Protein 1GOJ (pdb70)

Secondary structure (DSSP, 8-state):
--SS-BPEEEEEEPPP-HHHHTTT--B-EEE-STTEEEE-STT--EEEE-SEEE-TT--HHHHIIIIIHHHHHHHTTT--EEEEEE-STTSSHHHHHTBS-TTSTTTB-HHHHHHHHHHHHHHTS-TTEEEEEEEEEEEEETTEEEETTSTT--S--EEEETTTEEEETT---EE--SHHHHHHHHHHHHHHHHHHHHHTT--GGG-EEEEEEEEEEEETTTTEEEEEEEEEEEPPP-S--TTSSS----TTTTGGGTSHHHHHHHHHHHHHH-S-S---GGG-HHHHHTGGGTTSS-EEEEEEEE--BGGGHHHHHHHHHHHHHHHT-B------SSSS-SSS----------

InterPro domains:
  IPR001752 Kinesin motor domain [PF00225] (13-330)
  IPR001752 Kinesin motor domain [PR00380] (79-100)
  IPR001752 Kinesin motor domain [PR00380] (199-216)
  IPR001752 Kinesin motor domain [PR00380] (230-248)
  IPR001752 Kinesin motor domain [PR00380] (280-301)
  IPR001752 Kinesin motor domain [PS50067] (7-330)
  IPR001752 Kinesin motor domain [SM00129] (5-338)
  IPR019821 Kinesin motor domain, conserved site [PS00411] (229-240)
  IPR027417 P-loop containing nucleoside triphosphate hydrolase [SSF52540] (5-350)
  IPR027640 Kinesin-like protein [PTHR47968] (6-866)
  IPR036961 Kinesin motor domain superfamily [G3DSA:3.40.850.10] (2-355)
  IPR059182 Kinesin heavy chain, C-terminal domain [cd23649] (789-858)

B-factor: mean 30.41, std 22.11, range [7.06, 101.49]

Structure (mmCIF, N/CA/C/O backbone):
data_1GOJ
#
_entry.id   1GOJ
#
_cell.length_a   51.970
_cell.length_b   72.730
_cell.length_c   84.930
_cell.angle_alpha   90.00
_cell.angle_beta   90.00
_cell.angle_gamma   90.00
#
_symmetry.space_group_name_H-M   'P 21 21 21'
#
loop_
_entity.id
_entity.type
_entity.pdbx_description
1 polymer 'KINESIN HEAVY CHAIN'
2 non-polymer "ADENOSINE-5'-DIPHOSPHATE"
3 non-polymer 'MAGNESIUM ION'
4 water water
#
loop_
_atom_site.group_PDB
_atom_site.id
_atom_site.type_symbol
_atom_site.label_atom_id
_atom_site.label_alt_id
_atom_site.label_comp_id
_atom_site.label_asym_id
_atom_site.label_entity_id
_atom_site.label_seq_id
_atom_site.pdbx_PDB_ins_code
_atom_site.Cartn_x
_atom_site.Cartn_y
_atom_site.Cartn_z
_atom_site.occupancy
_atom_site.B_iso_or_equiv
_atom_site.auth_seq_id
_atom_site.auth_comp_id
_atom_site.auth_asym_id
_atom_site.auth_atom_id
_atom_site.pdbx_PDB_model_num
ATOM 1 N N . SER A 1 2 ? 56.284 53.685 42.131 1.00 69.68 2 SER A N 1
ATOM 2 C CA . SER A 1 2 ? 55.002 53.577 42.884 1.00 69.91 2 SER A CA 1
ATOM 3 C C . SER A 1 2 ? 55.232 52.924 44.247 1.00 69.74 2 SER A C 1
ATOM 4 O O . SER A 1 2 ? 55.060 51.713 44.404 1.00 70.13 2 SER A O 1
ATOM 7 N N . SER A 1 3 ? 55.622 53.735 45.229 1.00 69.12 3 SER A N 1
ATOM 8 C CA . SER A 1 3 ? 55.884 53.241 46.580 1.00 68.40 3 SER A CA 1
ATOM 9 C C . SER A 1 3 ? 54.618 53.203 47.443 1.00 67.66 3 SER A C 1
ATOM 10 O O . SER A 1 3 ? 54.529 52.422 48.392 1.00 67.96 3 SER A O 1
ATOM 13 N N . SER A 1 4 ? 53.643 54.048 47.114 1.00 66.61 4 SER A N 1
ATOM 14 C CA . SER A 1 4 ? 52.391 54.098 47.864 1.00 65.26 4 SER A CA 1
ATOM 15 C C . SER A 1 4 ? 51.265 53.416 47.090 1.00 63.92 4 SER A C 1
ATOM 16 O O . SER A 1 4 ? 50.293 52.938 47.681 1.00 64.00 4 SER A O 1
ATOM 19 N N . ALA A 1 5 ? 51.400 53.371 45.766 1.00 61.83 5 ALA A N 1
ATOM 20 C CA . ALA A 1 5 ? 50.402 52.729 44.914 1.00 59.26 5 ALA A CA 1
ATOM 21 C C . ALA A 1 5 ? 50.460 51.220 45.138 1.00 57.39 5 ALA A C 1
ATOM 22 O O . ALA A 1 5 ? 49.934 50.437 44.341 1.00 57.20 5 ALA A O 1
ATOM 24 N N . ASN A 1 6 ? 51.118 50.824 46.225 1.00 54.26 6 ASN A N 1
ATOM 25 C CA . ASN A 1 6 ? 51.244 49.421 46.589 1.00 50.86 6 ASN A CA 1
ATOM 26 C C . ASN A 1 6 ? 50.196 49.119 47.655 1.00 48.60 6 ASN A C 1
ATOM 27 O O . ASN A 1 6 ? 50.493 48.533 48.698 1.00 48.30 6 ASN A O 1
ATOM 32 N N . SER A 1 7 ? 48.965 49.541 47.392 1.00 45.23 7 SER A N 1
ATOM 33 C CA . SER A 1 7 ? 47.872 49.312 48.321 1.00 41.89 7 SER A CA 1
ATOM 34 C C . SER A 1 7 ? 47.269 47.944 47.989 1.00 38.56 7 SER A C 1
ATOM 35 O O . SER A 1 7 ? 47.477 47.430 46.892 1.00 37.83 7 SER A O 1
ATOM 38 N N . ILE A 1 8 ? 46.547 47.349 48.934 1.00 35.26 8 ILE A N 1
ATOM 39 C CA . ILE A 1 8 ? 45.920 46.048 48.701 1.00 32.80 8 ILE A CA 1
ATOM 40 C C . ILE A 1 8 ? 44.725 46.191 47.771 1.00 31.77 8 ILE A C 1
ATOM 41 O O . ILE A 1 8 ? 43.787 46.926 48.066 1.00 32.67 8 ILE A O 1
ATOM 46 N N . LYS A 1 9 ? 44.753 45.482 46.650 1.00 30.10 9 LYS A N 1
ATOM 47 C CA . LYS A 1 9 ? 43.649 45.548 45.706 1.00 28.96 9 LYS A CA 1
ATOM 48 C C . LYS A 1 9 ? 42.502 44.682 46.189 1.00 27.14 9 LYS A C 1
ATOM 49 O O . LYS A 1 9 ? 42.700 43.529 46.576 1.00 27.34 9 LYS A O 1
ATOM 55 N N . VAL A 1 10 ? 41.301 45.244 46.174 1.00 25.02 10 VAL A N 1
ATOM 56 C CA . VAL A 1 10 ? 40.117 44.510 46.594 1.00 23.73 10 VAL A CA 1
ATOM 57 C C . VAL A 1 10 ? 39.071 44.514 45.485 1.00 23.66 10 VAL A C 1
ATOM 58 O O . VAL A 1 10 ? 38.632 45.574 45.037 1.00 23.78 10 VAL A O 1
ATOM 62 N N . VAL A 1 11 ? 38.684 43.326 45.032 1.00 22.58 11 VAL A N 1
ATOM 63 C CA . VAL A 1 11 ? 37.668 43.218 43.997 1.00 21.74 11 VAL A CA 1
ATOM 64 C C . VAL A 1 11 ? 36.529 42.378 44.542 1.00 20.88 11 VAL A C 1
ATOM 65 O O . VAL A 1 11 ? 36.765 41.387 45.232 1.00 19.99 11 VAL A O 1
ATOM 69 N N . ALA A 1 12 ? 35.297 42.787 44.247 1.00 19.54 12 ALA A N 1
ATOM 70 C CA . ALA A 1 12 ? 34.128 42.052 44.710 1.00 18.99 12 ALA A CA 1
ATOM 71 C C . ALA A 1 12 ? 33.510 41.275 43.560 1.00 17.74 12 ALA A C 1
ATOM 72 O O . ALA A 1 12 ? 33.412 41.780 42.442 1.00 17.51 12 ALA A O 1
ATOM 74 N N . ARG A 1 13 ? 33.113 40.035 43.833 1.00 16.27 13 ARG A N 1
ATOM 75 C CA . ARG A 1 13 ? 32.480 39.209 42.814 1.00 14.84 13 ARG A CA 1
ATOM 76 C C . ARG A 1 13 ? 31.176 38.614 43.330 1.00 14.40 13 ARG A C 1
ATOM 77 O O . ARG A 1 13 ? 31.166 37.879 44.318 1.00 13.47 13 ARG A O 1
ATOM 85 N N . PHE A 1 14 ? 30.083 38.938 42.649 1.00 13.65 14 PHE A N 1
ATOM 86 C CA . PHE A 1 14 ? 28.770 38.430 43.009 1.00 13.95 14 PHE A CA 1
ATOM 87 C C . PHE A 1 14 ? 28.416 37.305 42.048 1.00 15.18 14 PHE A C 1
ATOM 88 O O . PHE A 1 14 ? 28.473 37.476 40.825 1.00 16.33 14 PHE A O 1
ATOM 96 N N . ARG A 1 15 ? 28.059 36.155 42.606 1.00 14.30 15 ARG A N 1
ATOM 97 C CA . ARG A 1 15 ? 27.656 35.006 41.812 1.00 13.55 15 ARG A CA 1
ATOM 98 C C . ARG A 1 15 ? 26.137 35.040 41.697 1.00 13.70 15 ARG A C 1
ATOM 99 O O . ARG A 1 15 ? 25.469 35.793 42.404 1.00 11.39 15 ARG A O 1
ATOM 107 N N . PRO A 1 16 ? 25.575 34.238 40.784 1.00 14.10 16 PRO A N 1
ATOM 108 C CA . PRO A 1 16 ? 24.116 34.188 40.625 1.00 15.46 16 PRO A CA 1
ATOM 109 C C . PRO A 1 16 ? 23.561 33.541 41.902 1.00 16.18 16 PRO A C 1
ATOM 110 O O . PRO A 1 16 ? 24.298 32.872 42.625 1.00 17.98 16 PRO A O 1
ATOM 114 N N . GLN A 1 17 ? 22.280 33.731 42.192 1.00 17.51 17 GLN A N 1
ATOM 115 C CA . GLN A 1 17 ? 21.699 33.114 43.378 1.00 16.37 17 GLN A CA 1
ATOM 116 C C . GLN A 1 17 ? 21.765 31.606 43.197 1.00 17.37 17 GLN A C 1
ATOM 117 O O . GLN A 1 17 ? 21.720 31.118 42.071 1.00 17.75 17 GLN A O 1
ATOM 123 N N . ASN A 1 18 ? 21.868 30.862 44.296 1.00 17.65 18 ASN A N 1
ATOM 124 C CA . ASN A 1 18 ? 21.917 29.409 44.197 1.00 17.64 18 ASN A CA 1
ATOM 125 C C . ASN A 1 18 ? 20.532 28.816 44.453 1.00 18.05 18 ASN A C 1
ATOM 126 O O . ASN A 1 18 ? 19.578 29.545 44.745 1.00 16.84 18 ASN A O 1
ATOM 131 N N . ARG A 1 19 ? 20.423 27.497 44.344 1.00 18.15 19 ARG A N 1
ATOM 132 C CA . ARG A 1 19 ? 19.145 26.830 44.530 1.00 19.07 19 ARG A CA 1
ATOM 133 C C . ARG A 1 19 ? 18.470 27.082 45.872 1.00 19.33 19 ARG A C 1
ATOM 134 O O . ARG A 1 19 ? 17.275 27.369 45.908 1.00 19.13 19 ARG A O 1
ATOM 142 N N . VAL A 1 20 ? 19.214 26.963 46.971 1.00 18.64 20 VAL A N 1
ATOM 143 C CA . VAL A 1 20 ? 18.619 27.170 48.286 1.00 20.26 20 VAL A CA 1
ATOM 144 C C . VAL A 1 20 ? 18.114 28.598 48.475 1.00 21.08 20 VAL A C 1
ATOM 145 O O . VAL A 1 20 ? 17.070 28.813 49.094 1.00 22.18 20 VAL A O 1
ATOM 149 N N . GLU A 1 21 ? 18.840 29.576 47.940 1.00 20.36 21 GLU A N 1
ATOM 150 C CA . GLU A 1 21 ? 18.418 30.965 48.059 1.00 19.44 21 GLU A CA 1
ATOM 151 C C . GLU A 1 21 ? 17.153 31.168 47.219 1.00 21.22 21 GLU A C 1
ATOM 152 O O . GLU A 1 21 ? 16.116 31.592 47.725 1.00 20.98 21 GLU A O 1
ATOM 158 N N . ILE A 1 22 ? 17.252 30.854 45.934 1.00 21.85 22 ILE A N 1
ATOM 159 C CA . ILE A 1 22 ? 16.140 31.011 45.008 1.00 24.26 22 ILE A CA 1
ATOM 160 C C . ILE A 1 22 ? 14.850 30.355 45.500 1.00 25.60 22 ILE A C 1
ATOM 161 O O . ILE A 1 22 ? 13.793 30.990 45.508 1.00 24.19 22 ILE A O 1
ATOM 166 N N . GLU A 1 23 ? 14.942 29.091 45.909 1.00 25.56 23 GLU A N 1
ATOM 167 C CA . GLU A 1 23 ? 13.771 28.361 46.367 1.00 27.57 23 GLU A CA 1
ATOM 168 C C . GLU A 1 23 ? 13.389 28.637 47.821 1.00 28.51 23 GLU A C 1
ATOM 169 O O . GLU A 1 23 ? 12.544 27.945 48.383 1.00 29.71 23 GLU A O 1
ATOM 175 N N . SER A 1 24 ? 14.009 29.649 48.424 1.00 28.16 24 SER A N 1
ATOM 176 C CA . SER A 1 24 ? 13.698 30.030 49.802 1.00 27.80 24 SER A CA 1
ATOM 177 C C . SER A 1 24 ? 13.165 31.454 49.831 1.00 27.58 24 SER A C 1
ATOM 178 O O . SER A 1 24 ? 13.095 32.080 50.888 1.00 29.07 24 SER A O 1
ATOM 181 N N . GLY A 1 25 ? 12.786 31.960 48.662 1.00 27.19 25 GLY A N 1
ATOM 182 C CA . GLY A 1 25 ? 12.256 33.309 48.578 1.00 25.85 25 GLY A CA 1
ATOM 183 C C . GLY A 1 25 ? 13.315 34.387 48.409 1.00 24.88 25 GLY A C 1
ATOM 184 O O . GLY A 1 25 ? 13.028 35.570 48.589 1.00 25.27 25 GLY A O 1
ATOM 185 N N . GLY A 1 26 ? 14.534 33.989 48.058 1.00 23.90 26 GLY A N 1
ATOM 186 C CA . GLY A 1 26 ? 15.608 34.954 47.873 1.00 22.96 26 GLY A CA 1
ATOM 187 C C . GLY A 1 26 ? 15.427 35.853 46.660 1.00 22.02 26 GLY A C 1
ATOM 188 O O . GLY A 1 26 ? 15.048 35.391 45.586 1.00 21.75 26 GLY A O 1
ATOM 189 N N . GLN A 1 27 ? 15.696 37.143 46.837 1.00 22.09 27 GLN A N 1
ATOM 190 C CA . GLN A 1 27 ? 15.567 38.117 45.761 1.00 22.89 27 GLN A CA 1
ATOM 191 C C . GLN A 1 27 ? 16.857 38.928 45.653 1.00 23.89 27 GLN A C 1
ATOM 192 O O . GLN A 1 27 ? 17.617 39.020 46.619 1.00 23.27 27 GLN A O 1
ATOM 198 N N . PRO A 1 28 ? 17.122 39.521 44.473 1.00 24.97 28 PRO A N 1
ATOM 199 C CA . PRO A 1 28 ? 18.330 40.329 44.273 1.00 25.94 28 PRO A CA 1
ATOM 200 C C . PRO A 1 28 ? 18.246 41.625 45.078 1.00 26.58 28 PRO A C 1
ATOM 201 O O . PRO A 1 28 ? 17.228 42.314 45.050 1.00 25.95 28 PRO A O 1
ATOM 205 N N . ILE A 1 29 ? 19.317 41.948 45.797 1.00 26.77 29 ILE A N 1
ATOM 206 C CA . ILE A 1 29 ? 19.353 43.151 46.624 1.00 26.95 29 ILE A CA 1
ATOM 207 C C . ILE A 1 29 ? 20.552 44.023 46.272 1.00 26.81 29 ILE A C 1
ATOM 208 O O . ILE A 1 29 ? 20.833 45.007 46.953 1.00 27.26 29 ILE A O 1
ATOM 213 N N . VAL A 1 30 ? 21.261 43.656 45.211 1.00 26.15 30 VAL A N 1
ATOM 214 C CA . VAL A 1 30 ? 22.439 44.401 44.803 1.00 26.31 30 VAL A CA 1
ATOM 215 C C . VAL A 1 30 ? 22.320 45.042 43.419 1.00 27.46 30 VAL A C 1
ATOM 216 O O . VAL A 1 30 ? 21.955 44.392 42.437 1.00 27.19 30 VAL A O 1
ATOM 220 N N . THR A 1 31 ? 22.636 46.331 43.360 1.00 28.69 31 THR A N 1
ATOM 221 C CA . THR A 1 31 ? 22.604 47.089 42.113 1.00 29.01 31 THR A CA 1
ATOM 222 C C . THR A 1 31 ? 24.043 47.480 41.790 1.00 28.17 31 THR A C 1
ATOM 223 O O . THR A 1 31 ? 24.865 47.650 42.696 1.00 26.99 31 THR A O 1
ATOM 227 N N . PHE A 1 32 ? 24.354 47.616 40.506 1.00 27.36 32 PHE A N 1
ATOM 228 C CA . PHE A 1 32 ? 25.709 47.977 40.107 1.00 28.25 32 PHE A CA 1
ATOM 229 C C . PHE A 1 32 ? 25.755 49.343 39.449 1.00 30.06 32 PHE A C 1
ATOM 230 O O . PHE A 1 32 ? 24.998 49.624 38.515 1.00 29.31 32 PHE A O 1
ATOM 238 N N . GLN A 1 33 ? 26.639 50.196 39.951 1.00 32.01 33 GLN A N 1
ATOM 239 C CA . GLN A 1 33 ? 26.785 51.535 39.403 1.00 34.50 33 GLN A CA 1
ATOM 240 C C . GLN A 1 33 ? 27.926 51.558 38.399 1.00 35.57 33 GLN A C 1
ATOM 241 O O . GLN A 1 33 ? 27.722 51.302 37.212 1.00 36.58 33 GLN A O 1
ATOM 247 N N . GLY A 1 34 ? 29.129 51.858 38.863 1.00 36.36 34 GLY A N 1
ATOM 248 C CA . GLY A 1 34 ? 30.250 51.881 37.944 1.00 36.68 34 GLY A CA 1
ATOM 249 C C . GLY A 1 34 ? 30.866 50.502 37.845 1.00 37.51 34 GLY A C 1
ATOM 250 O O . GLY A 1 34 ? 30.282 49.525 38.323 1.00 39.29 34 GLY A O 1
ATOM 251 N N . PRO A 1 35 ? 32.040 50.380 37.214 1.00 36.20 35 PRO A N 1
ATOM 252 C CA . PRO A 1 35 ? 32.685 49.073 37.096 1.00 34.88 35 PRO A CA 1
ATOM 253 C C . PRO A 1 35 ? 33.386 48.737 38.415 1.00 33.39 35 PRO A C 1
ATOM 254 O O . PRO A 1 35 ? 34.006 47.685 38.553 1.00 33.61 35 PRO A O 1
ATOM 258 N N . ASP A 1 36 ? 33.268 49.642 39.382 1.00 31.27 36 ASP A N 1
ATOM 259 C CA . ASP A 1 36 ? 33.907 49.466 40.682 1.00 30.80 36 ASP A CA 1
ATOM 260 C C . ASP A 1 36 ? 32.977 49.742 41.858 1.00 28.13 36 ASP A C 1
ATOM 261 O O . ASP A 1 36 ? 33.420 49.784 43.004 1.00 27.63 36 ASP A O 1
ATOM 266 N N . THR A 1 37 ? 31.692 49.921 41.581 1.00 26.84 37 THR A N 1
ATOM 267 C CA . THR A 1 37 ? 30.734 50.229 42.636 1.00 26.85 37 THR A CA 1
ATOM 268 C C . THR A 1 37 ? 29.479 49.354 42.615 1.00 26.49 37 THR A C 1
ATOM 269 O O . THR A 1 37 ? 29.024 48.927 41.555 1.00 27.17 37 THR A O 1
ATOM 273 N N . CYS A 1 38 ? 28.939 49.076 43.798 1.00 25.85 38 CYS A N 1
ATOM 274 C CA . CYS A 1 38 ? 27.715 48.286 43.925 1.00 25.40 38 CYS A CA 1
ATOM 275 C C . CYS A 1 38 ? 26.929 48.858 45.095 1.00 24.97 38 CYS A C 1
ATOM 276 O O . CYS A 1 38 ? 27.489 49.543 45.946 1.00 24.82 38 CYS A O 1
ATOM 279 N N . THR A 1 39 ? 25.632 48.588 45.125 1.00 25.83 39 THR A N 1
ATOM 280 C CA . THR A 1 39 ? 24.769 49.089 46.186 1.00 26.26 39 THR A CA 1
ATOM 281 C C . THR A 1 39 ? 23.835 47.980 46.676 1.00 26.90 39 THR A C 1
ATOM 282 O O . THR A 1 39 ? 23.206 47.294 45.871 1.00 27.79 39 THR A O 1
ATOM 286 N N . VAL A 1 40 ? 23.749 47.804 47.990 1.00 26.62 40 VAL A N 1
ATOM 287 C CA . VAL A 1 40 ? 22.876 46.785 48.554 1.00 28.13 40 VAL A CA 1
ATOM 288 C C . VAL A 1 40 ? 21.709 47.432 49.274 1.00 29.18 40 VAL A C 1
ATOM 289 O O . VAL A 1 40 ? 21.876 48.418 49.988 1.00 29.82 40 VAL A O 1
ATOM 293 N N . ASP A 1 41 ? 20.524 46.873 49.076 1.00 30.87 41 ASP A N 1
ATOM 294 C CA . ASP A 1 41 ? 19.321 47.377 49.715 1.00 32.61 41 ASP A CA 1
ATOM 295 C C . ASP A 1 41 ? 18.469 46.197 50.141 1.00 32.95 41 ASP A C 1
ATOM 296 O O . ASP A 1 41 ? 17.791 45.582 49.322 1.00 32.92 41 ASP A O 1
ATOM 301 N N . SER A 1 42 ? 18.516 45.885 51.430 1.00 34.97 42 SER A N 1
ATOM 302 C CA . SER A 1 42 ? 17.765 44.767 51.977 1.00 37.13 42 SER A CA 1
ATOM 303 C C . SER A 1 42 ? 17.501 45.000 53.464 1.00 38.84 42 SER A C 1
ATOM 304 O O . SER A 1 42 ? 17.961 45.989 54.033 1.00 38.55 42 SER A O 1
ATOM 307 N N . LYS A 1 43 ? 16.756 44.087 54.082 1.00 41.22 43 LYS A N 1
ATOM 308 C CA . LYS A 1 43 ? 16.420 44.176 55.502 1.00 44.17 43 LYS A CA 1
ATOM 309 C C . LYS A 1 43 ? 17.632 44.347 56.415 1.00 45.72 43 LYS A C 1
ATOM 310 O O . LYS A 1 43 ? 17.657 45.240 57.265 1.00 45.48 43 LYS A O 1
ATOM 316 N N . GLU A 1 44 ? 18.631 43.484 56.244 1.00 47.42 44 GLU A N 1
ATOM 317 C CA . GLU A 1 44 ? 19.835 43.535 57.069 1.00 49.08 44 GLU A CA 1
ATOM 318 C C . GLU A 1 44 ? 21.081 43.953 56.295 1.00 49.36 44 GLU A C 1
ATOM 319 O O . GLU A 1 44 ? 22.198 43.581 56.659 1.00 49.45 44 GLU A O 1
ATOM 325 N N . ALA A 1 45 ? 20.889 44.731 55.235 1.00 49.78 45 ALA A N 1
ATOM 326 C CA . ALA A 1 45 ? 22.007 45.194 54.419 1.00 49.76 45 ALA A CA 1
ATOM 327 C C . ALA A 1 45 ? 22.054 46.720 54.333 1.00 49.35 45 ALA A C 1
ATOM 328 O O . ALA A 1 45 ? 22.371 47.395 55.316 1.00 49.82 45 ALA A O 1
ATOM 330 N N . GLN A 1 46 ? 21.735 47.256 53.157 1.00 48.31 46 GLN A N 1
ATOM 331 C CA . GLN A 1 46 ? 21.745 48.700 52.925 1.00 47.28 46 GLN A CA 1
ATOM 332 C C . GLN A 1 46 ? 23.150 49.295 53.000 1.00 45.72 46 GLN A C 1
ATOM 333 O O . GLN A 1 46 ? 23.871 49.107 53.983 1.00 46.02 46 GLN A O 1
ATOM 339 N N . GLY A 1 47 ? 23.527 50.020 51.951 1.00 43.47 47 GLY A N 1
ATOM 340 C CA . GLY A 1 47 ? 24.838 50.640 51.901 1.00 39.92 47 GLY A CA 1
ATOM 341 C C . GLY A 1 47 ? 25.378 50.678 50.485 1.00 37.98 47 GLY A C 1
ATOM 342 O O . GLY A 1 47 ? 24.909 49.943 49.612 1.00 37.41 47 GLY A O 1
ATOM 343 N N . SER A 1 48 ? 26.362 51.539 50.252 1.00 35.53 48 SER A N 1
ATOM 344 C CA . SER A 1 48 ? 26.972 51.667 48.935 1.00 34.11 48 SER A CA 1
ATOM 345 C C . SER A 1 48 ? 28.472 51.410 49.083 1.00 32.77 48 SER A C 1
ATOM 346 O O . SER A 1 48 ? 29.125 52.011 49.935 1.00 33.10 48 SER A O 1
ATOM 349 N N . PHE A 1 49 ? 29.018 50.519 48.258 1.00 31.29 49 PHE A N 1
ATOM 350 C CA . PHE A 1 49 ? 30.440 50.188 48.346 1.00 28.69 49 PHE A CA 1
ATOM 351 C C . PHE A 1 49 ? 31.197 50.325 47.036 1.00 28.53 49 PHE A C 1
ATOM 352 O O . PHE A 1 49 ? 30.698 49.959 45.972 1.00 29.53 49 PHE A O 1
ATOM 360 N N . THR A 1 50 ? 32.417 50.846 47.135 1.00 28.38 50 THR A N 1
ATOM 361 C CA . THR A 1 50 ? 33.285 51.045 45.982 1.00 27.95 50 THR A CA 1
ATOM 362 C C . THR A 1 50 ? 34.631 50.363 46.208 1.00 26.50 50 THR A C 1
ATOM 363 O O . THR A 1 50 ? 35.319 50.637 47.189 1.00 25.67 50 THR A O 1
ATOM 367 N N . PHE A 1 51 ? 34.998 49.472 45.295 1.00 25.88 51 PHE A N 1
ATOM 368 C CA . PHE A 1 51 ? 36.261 48.747 45.393 1.00 24.96 51 PHE A CA 1
ATOM 369 C C . PHE A 1 51 ? 37.080 49.021 44.140 1.00 25.31 51 PHE A C 1
ATOM 370 O O . PHE A 1 51 ? 36.672 49.811 43.289 1.00 23.95 51 PHE A O 1
ATOM 378 N N . ASP A 1 52 ? 38.235 48.379 44.021 1.00 26.28 52 ASP A N 1
ATOM 379 C CA . ASP A 1 52 ? 39.055 48.581 42.840 1.00 26.86 52 ASP A CA 1
ATOM 380 C C . ASP A 1 52 ? 38.345 47.959 41.644 1.00 26.44 52 ASP A C 1
ATOM 381 O O . ASP A 1 52 ? 38.712 48.211 40.497 1.00 26.51 52 ASP A O 1
ATOM 386 N N . ARG A 1 53 ? 37.319 47.154 41.923 1.00 25.84 53 ARG A N 1
ATOM 387 C CA . ARG A 1 53 ? 36.558 46.476 40.877 1.00 25.27 53 ARG A CA 1
ATOM 388 C C . ARG A 1 53 ? 35.422 45.628 41.454 1.00 24.90 53 ARG A C 1
ATOM 389 O O . ARG A 1 53 ? 35.566 45.005 42.509 1.00 23.71 53 ARG A O 1
ATOM 397 N N . VAL A 1 54 ? 34.290 45.612 40.755 1.00 24.01 54 VAL A N 1
ATOM 398 C CA . VAL A 1 54 ? 33.140 44.818 41.170 1.00 22.33 54 VAL A CA 1
ATOM 399 C C . VAL A 1 54 ? 32.633 44.025 39.974 1.00 21.68 54 VAL A C 1
ATOM 400 O O . VAL A 1 54 ? 32.340 44.598 38.919 1.00 20.42 54 VAL A O 1
ATOM 404 N N . PHE A 1 55 ? 32.547 42.705 40.130 1.00 19.48 55 PHE A N 1
ATOM 405 C CA . PHE A 1 55 ? 32.054 41.855 39.050 1.00 18.79 55 PHE A CA 1
ATOM 406 C C . PHE A 1 55 ? 30.622 41.433 39.363 1.00 18.32 55 PHE A C 1
ATOM 407 O O . PHE A 1 55 ? 30.358 40.899 40.445 1.00 17.26 55 PHE A O 1
ATOM 415 N N . ASP A 1 56 ? 29.696 41.663 38.431 1.00 18.72 56 ASP A N 1
ATOM 416 C CA . ASP A 1 56 ? 28.308 41.270 38.664 1.00 19.08 56 ASP A CA 1
ATOM 417 C C . ASP A 1 56 ? 28.069 39.804 38.322 1.00 18.27 56 ASP A C 1
ATOM 418 O O . ASP A 1 56 ? 28.981 39.109 37.888 1.00 18.62 56 ASP A O 1
ATOM 423 N N . MET A 1 57 ? 26.837 39.347 38.524 1.00 18.63 57 MET A N 1
ATOM 424 C CA . MET A 1 57 ? 26.454 37.956 38.279 1.00 18.49 57 MET A CA 1
ATOM 425 C C . MET A 1 57 ? 26.723 37.418 36.879 1.00 18.43 57 MET A C 1
ATOM 426 O O . MET A 1 57 ? 26.811 36.202 36.692 1.00 17.63 57 MET A O 1
ATOM 431 N N . SER A 1 58 ? 26.843 38.304 35.895 1.00 18.76 58 SER A N 1
ATOM 432 C CA . SER A 1 58 ? 27.085 37.860 34.525 1.00 20.08 58 SER A CA 1
ATOM 433 C C . SER A 1 58 ? 28.559 37.610 34.209 1.00 20.67 58 SER A C 1
ATOM 434 O O . SER A 1 58 ? 28.880 36.851 33.302 1.00 22.26 58 SER A O 1
ATOM 437 N N . CYS A 1 59 ? 29.457 38.238 34.954 1.00 22.39 59 CYS A N 1
ATOM 438 C CA . CYS A 1 59 ? 30.889 38.081 34.697 1.00 23.10 59 CYS A CA 1
ATOM 439 C C . CYS A 1 59 ? 31.380 36.637 34.732 1.00 21.94 59 CYS A C 1
ATOM 440 O O . CYS A 1 59 ? 31.094 35.889 35.668 1.00 21.93 59 CYS A O 1
ATOM 443 N N . LYS A 1 60 ? 32.125 36.258 33.699 1.00 21.42 60 LYS A N 1
ATOM 444 C CA . LYS A 1 60 ? 32.653 34.907 33.586 1.00 20.46 60 LYS A CA 1
ATOM 445 C C . LYS A 1 60 ? 34.079 34.779 34.108 1.00 18.24 60 LYS A C 1
ATOM 446 O O . LYS A 1 60 ? 34.724 35.777 34.440 1.00 17.09 60 LYS A O 1
ATOM 452 N N . GLN A 1 61 ? 34.557 33.541 34.186 1.00 16.68 61 GLN A N 1
ATOM 453 C CA . GLN A 1 61 ? 35.895 33.261 34.691 1.00 15.49 61 GLN A CA 1
ATOM 454 C C . GLN A 1 61 ? 36.975 34.029 33.943 1.00 16.36 61 GLN A C 1
ATOM 455 O O . GLN A 1 61 ? 37.913 34.543 34.561 1.00 16.76 61 GLN A O 1
ATOM 461 N N . SER A 1 62 ? 36.851 34.119 32.623 1.00 16.70 62 SER A N 1
ATOM 462 C CA . SER A 1 62 ? 37.848 34.846 31.844 1.00 19.04 62 SER A CA 1
ATOM 463 C C . SER A 1 62 ? 37.832 36.331 32.201 1.00 17.87 62 SER A C 1
ATOM 464 O O . SER A 1 62 ? 38.868 36.994 32.167 1.00 17.44 62 SER A O 1
ATOM 467 N N . ASP A 1 63 ? 36.662 36.850 32.563 1.00 17.74 63 ASP A N 1
ATOM 468 C CA . ASP A 1 63 ? 36.554 38.258 32.940 1.00 18.38 63 ASP A CA 1
ATOM 469 C C . ASP A 1 63 ? 37.359 38.523 34.212 1.00 17.96 63 ASP A C 1
ATOM 470 O O . ASP A 1 63 ? 38.128 39.483 34.284 1.00 16.92 63 ASP A O 1
ATOM 475 N N . ILE A 1 64 ? 37.168 37.666 35.213 1.00 17.33 64 ILE A N 1
ATOM 476 C CA . ILE A 1 64 ? 37.872 37.792 36.483 1.00 18.58 64 ILE A CA 1
ATOM 477 C C . ILE A 1 64 ? 39.377 37.838 36.247 1.00 17.86 64 ILE A C 1
ATOM 478 O O . ILE A 1 64 ? 40.073 38.715 36.751 1.00 16.63 64 ILE A O 1
ATOM 483 N N . PHE A 1 65 ? 39.862 36.874 35.472 1.00 18.71 65 PHE A N 1
ATOM 484 C CA . PHE A 1 65 ? 41.278 36.764 35.165 1.00 20.24 65 PHE A CA 1
ATOM 485 C C . PHE A 1 65 ? 41.852 37.930 34.355 1.00 21.50 65 PHE A C 1
ATOM 486 O O . PHE A 1 65 ? 42.882 38.501 34.733 1.00 21.16 65 PHE A O 1
ATOM 494 N N . ASP A 1 66 ? 41.194 38.272 33.247 1.00 22.24 66 ASP A N 1
ATOM 495 C CA . ASP A 1 66 ? 41.656 39.356 32.380 1.00 24.46 66 ASP A CA 1
ATOM 496 C C . ASP A 1 66 ? 41.565 40.746 32.988 1.00 25.56 66 ASP A C 1
ATOM 497 O O . ASP A 1 66 ? 42.381 41.610 32.670 1.00 27.15 66 ASP A O 1
ATOM 502 N N . PHE A 1 67 ? 40.579 40.979 33.848 1.00 26.43 67 PHE A N 1
ATOM 503 C CA . PHE A 1 67 ? 40.423 42.307 34.431 1.00 27.88 67 PHE A CA 1
ATOM 504 C C . PHE A 1 67 ? 41.073 42.592 35.776 1.00 27.62 67 PHE A C 1
ATOM 505 O O . PHE A 1 67 ? 41.114 43.744 36.197 1.00 28.82 67 PHE A O 1
ATOM 513 N N . SER A 1 68 ? 41.583 41.579 36.465 1.00 26.66 68 SER A N 1
ATOM 514 C CA . SER A 1 68 ? 42.209 41.869 37.749 1.00 26.59 68 SER A CA 1
ATOM 515 C C . SER A 1 68 ? 43.240 40.866 38.248 1.00 26.52 68 SER A C 1
ATOM 516 O O . SER A 1 68 ? 43.880 41.104 39.267 1.00 27.45 68 SER A O 1
ATOM 519 N N . ILE A 1 69 ? 43.411 39.751 37.545 1.00 26.48 69 ILE A N 1
ATOM 520 C CA . ILE A 1 69 ? 44.391 38.759 37.982 1.00 26.17 69 ILE A CA 1
ATOM 521 C C . ILE A 1 69 ? 45.622 38.712 37.087 1.00 26.03 69 ILE A C 1
ATOM 522 O O . ILE A 1 69 ? 46.750 38.633 37.577 1.00 23.55 69 ILE A O 1
ATOM 527 N N . LYS A 1 70 ? 45.395 38.771 35.777 1.00 26.97 70 LYS A N 1
ATOM 528 C CA . LYS A 1 70 ? 46.469 38.712 34.793 1.00 29.69 70 LYS A CA 1
ATOM 529 C C . LYS A 1 70 ? 47.673 39.601 35.116 1.00 29.95 70 LYS A C 1
ATOM 530 O O . LYS A 1 70 ? 48.815 39.203 34.903 1.00 29.87 70 LYS A O 1
ATOM 536 N N . PRO A 1 71 ? 47.435 40.823 35.617 1.00 30.46 71 PRO A N 1
ATOM 537 C CA . PRO A 1 71 ? 48.563 41.705 35.940 1.00 32.25 71 PRO A CA 1
ATOM 538 C C . PRO A 1 71 ? 49.487 41.126 37.013 1.00 33.50 71 PRO A C 1
ATOM 539 O O . PRO A 1 71 ? 50.666 41.469 37.087 1.00 35.23 71 PRO A O 1
ATOM 543 N N . THR A 1 72 ? 48.943 40.243 37.838 1.00 34.05 72 THR A N 1
ATOM 544 C CA . THR A 1 72 ? 49.711 39.608 38.900 1.00 33.89 72 THR A CA 1
ATOM 545 C C . THR A 1 72 ? 50.748 38.638 38.344 1.00 33.01 72 THR A C 1
ATOM 546 O O . THR A 1 72 ? 51.845 38.515 38.888 1.00 33.65 72 THR A O 1
ATOM 550 N N . VAL A 1 73 ? 50.405 37.949 37.260 1.00 31.39 73 VAL A N 1
ATOM 551 C CA . VAL A 1 73 ? 51.330 37.005 36.661 1.00 30.41 73 VAL A CA 1
ATOM 552 C C . VAL A 1 73 ? 52.570 37.738 36.161 1.00 30.73 73 VAL A C 1
ATOM 553 O O . VAL A 1 73 ? 53.690 37.245 36.298 1.00 30.80 73 VAL A O 1
ATOM 557 N N . ASP A 1 74 ? 52.364 38.917 35.584 1.00 30.39 74 ASP A N 1
ATOM 558 C CA . ASP A 1 74 ? 53.470 39.724 35.087 1.00 31.36 74 ASP A CA 1
ATOM 559 C C . ASP A 1 74 ? 54.391 40.104 36.250 1.00 30.92 74 ASP A C 1
ATOM 560 O O . ASP A 1 74 ? 55.609 40.155 36.089 1.00 30.19 74 ASP A O 1
ATOM 565 N N . ASP A 1 75 ? 53.811 40.365 37.421 1.00 30.01 75 ASP A N 1
ATOM 566 C CA . ASP A 1 75 ? 54.619 40.719 38.587 1.00 30.36 75 ASP A CA 1
ATOM 567 C C . ASP A 1 75 ? 55.532 39.568 39.016 1.00 29.16 75 ASP A C 1
ATOM 568 O O . ASP A 1 75 ? 56.719 39.776 39.247 1.00 29.05 75 ASP A O 1
ATOM 573 N N . ILE A 1 76 ? 54.985 38.358 39.131 1.00 28.36 76 ILE A N 1
ATOM 574 C CA . ILE A 1 76 ? 55.808 37.228 39.545 1.00 27.31 76 ILE A CA 1
ATOM 575 C C . ILE A 1 76 ? 56.879 36.941 38.497 1.00 27.06 76 ILE A C 1
ATOM 576 O O . ILE A 1 76 ? 58.014 36.612 38.837 1.00 26.71 76 ILE A O 1
ATOM 581 N N . LEU A 1 77 ? 56.525 37.079 37.224 1.00 26.83 77 LEU A N 1
ATOM 582 C CA . LEU A 1 77 ? 57.487 36.844 36.152 1.00 27.82 77 LEU A CA 1
ATOM 583 C C . LEU A 1 77 ? 58.604 37.883 36.171 1.00 27.50 77 LEU A C 1
ATOM 584 O O . LEU A 1 77 ? 59.612 37.722 35.489 1.00 28.88 77 LEU A O 1
ATOM 589 N N . ASN A 1 78 ? 58.427 38.944 36.953 1.00 27.02 78 ASN A N 1
ATOM 590 C CA . ASN A 1 78 ? 59.436 39.993 37.047 1.00 26.59 78 ASN A CA 1
ATOM 591 C C . ASN A 1 78 ? 60.160 40.016 38.392 1.00 25.92 78 ASN A C 1
ATOM 592 O O . ASN A 1 78 ? 60.876 40.968 38.692 1.00 25.31 78 ASN A O 1
ATOM 597 N N . GLY A 1 79 ? 59.960 38.982 39.207 1.00 24.81 79 GLY A N 1
ATOM 598 C CA . GLY A 1 79 ? 60.635 38.917 40.493 1.00 23.05 79 GLY A CA 1
ATOM 599 C C . GLY A 1 79 ? 59.915 39.527 41.686 1.00 22.52 79 GLY A C 1
ATOM 600 O O . GLY A 1 79 ? 60.536 39.806 42.711 1.00 21.75 79 GLY A O 1
ATOM 601 N N . TYR A 1 80 ? 58.613 39.748 41.562 1.00 22.58 80 TYR A N 1
ATOM 602 C CA . TYR A 1 80 ? 57.836 40.310 42.665 1.00 22.89 80 TYR A CA 1
ATOM 603 C C . TYR A 1 80 ? 57.024 39.199 43.327 1.00 21.37 80 TYR A C 1
ATOM 604 O O . TYR A 1 80 ? 56.636 38.228 42.672 1.00 22.00 80 TYR A O 1
ATOM 613 N N . ASN A 1 81 ? 56.781 39.337 44.625 1.00 20.45 81 ASN A N 1
ATOM 614 C CA . ASN A 1 81 ? 55.989 38.361 45.366 1.00 18.43 81 ASN A CA 1
ATOM 615 C C . ASN A 1 81 ? 54.556 38.867 45.441 1.00 17.09 81 ASN A C 1
ATOM 616 O O . ASN A 1 81 ? 54.303 40.068 45.374 1.00 17.18 81 ASN A O 1
ATOM 621 N N . GLY A 1 82 ? 53.613 37.953 45.585 1.00 16.63 82 GLY A N 1
ATOM 622 C CA . GLY A 1 82 ? 52.229 38.371 45.649 1.00 15.18 82 GLY A CA 1
ATOM 623 C C . GLY A 1 82 ? 51.339 37.290 46.202 1.0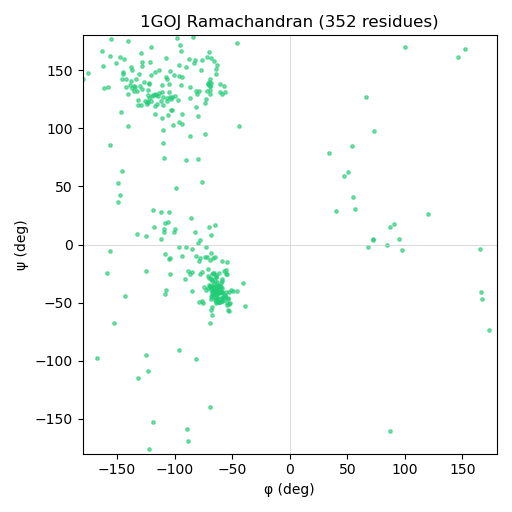0 14.60 82 GLY A C 1
ATOM 624 O O . GLY A 1 82 ? 51.742 36.133 46.318 1.00 14.23 82 GLY A O 1
ATOM 625 N N . THR A 1 83 ? 50.120 37.681 46.546 1.00 14.58 83 THR A N 1
ATOM 626 C CA . THR A 1 83 ? 49.142 36.764 47.096 1.00 14.37 83 THR A CA 1
ATOM 627 C C . THR A 1 83 ? 47.756 37.164 46.623 1.00 13.56 83 THR A C 1
ATOM 628 O O . THR A 1 83 ? 47.457 38.354 46.497 1.00 13.89 83 THR A O 1
ATOM 632 N N . VAL A 1 84 ? 46.930 36.162 46.339 1.00 12.70 84 VAL A N 1
ATOM 633 C CA . VAL A 1 84 ? 45.550 36.380 45.931 1.00 11.34 84 VAL A CA 1
ATOM 634 C C . VAL A 1 84 ? 44.686 35.605 46.924 1.00 12.80 84 VAL A C 1
ATOM 635 O O . VAL A 1 84 ? 44.862 34.394 47.099 1.00 12.52 84 VAL A O 1
ATOM 639 N N . PHE A 1 85 ? 43.778 36.305 47.594 1.00 12.31 85 PHE A N 1
ATOM 640 C CA . PHE A 1 85 ? 42.884 35.672 48.563 1.00 13.17 85 PHE A CA 1
ATOM 641 C C . PHE A 1 85 ? 41.487 35.595 47.980 1.00 14.11 85 PHE A C 1
ATOM 642 O O . PHE A 1 85 ? 41.058 36.506 47.269 1.00 14.71 85 PHE A O 1
ATOM 650 N N . ALA A 1 86 ? 40.778 34.514 48.288 1.00 13.36 86 ALA A N 1
ATOM 651 C CA . ALA A 1 86 ? 39.388 34.367 47.877 1.00 12.77 86 ALA A CA 1
ATOM 652 C C . ALA A 1 86 ? 38.703 34.311 49.242 1.00 13.26 86 ALA A C 1
ATOM 653 O O . ALA A 1 86 ? 38.908 33.360 50.000 1.00 14.00 86 ALA A O 1
ATOM 655 N N . TYR A 1 87 ? 37.915 35.334 49.562 1.00 13.07 87 TYR A N 1
ATOM 656 C CA . TYR A 1 87 ? 37.247 35.441 50.866 1.00 13.69 87 TYR A CA 1
ATOM 657 C C . TYR A 1 87 ? 35.725 35.496 50.753 1.00 14.66 87 TYR A C 1
ATOM 658 O O . TYR A 1 87 ? 35.184 36.065 49.800 1.00 15.44 87 TYR A O 1
ATOM 667 N N . GLY A 1 88 ? 35.037 34.910 51.729 1.00 14.04 88 GLY A N 1
ATOM 668 C CA . GLY A 1 88 ? 33.586 34.922 51.705 1.00 13.75 88 GLY A CA 1
ATOM 669 C C . GLY A 1 88 ? 32.936 33.750 52.414 1.00 13.24 88 GLY A C 1
ATOM 670 O O . GLY A 1 88 ? 33.594 32.771 52.753 1.00 13.70 88 GLY A O 1
ATOM 671 N N . GLN A 1 89 ? 31.630 33.845 52.624 1.00 13.84 89 GLN A N 1
ATOM 672 C CA . GLN A 1 89 ? 30.888 32.793 53.310 1.00 15.17 89 GLN A CA 1
ATOM 673 C C . GLN A 1 89 ? 30.869 31.496 52.503 1.00 14.45 89 GLN A C 1
ATOM 674 O O . GLN A 1 89 ? 31.066 31.504 51.290 1.00 15.41 89 GLN A O 1
ATOM 680 N N . THR A 1 90 ? 30.635 30.380 53.185 1.00 14.15 90 THR A N 1
ATOM 681 C CA . THR A 1 90 ? 30.571 29.090 52.513 1.00 13.72 90 THR A CA 1
ATOM 682 C C . THR A 1 90 ? 29.493 29.168 51.433 1.00 13.34 90 THR A C 1
ATOM 683 O O . THR A 1 90 ? 28.412 29.715 51.658 1.00 12.68 90 THR A O 1
ATOM 687 N N . GLY A 1 91 ? 29.804 28.637 50.254 1.00 12.50 91 GLY A N 1
ATOM 688 C CA . GLY A 1 91 ? 28.860 28.678 49.151 1.00 12.79 91 GLY A CA 1
ATOM 689 C C . GLY A 1 91 ? 28.899 29.974 48.341 1.00 13.01 91 GLY A C 1
ATOM 690 O O . GLY A 1 91 ? 28.150 30.113 47.375 1.00 14.42 91 GLY A O 1
ATOM 691 N N . ALA A 1 92 ? 29.765 30.917 48.708 1.00 10.74 92 ALA A N 1
ATOM 692 C CA . ALA A 1 92 ? 29.838 32.190 47.983 1.00 12.78 92 ALA A CA 1
ATOM 693 C C . ALA A 1 92 ? 30.595 32.117 46.655 1.00 13.67 92 ALA A C 1
ATOM 694 O O . ALA A 1 92 ? 30.362 32.933 45.763 1.00 14.67 92 ALA A O 1
ATOM 696 N N . GLY A 1 93 ? 31.507 31.156 46.519 1.00 14.59 93 GLY A N 1
ATOM 697 C CA . GLY A 1 93 ? 32.236 31.032 45.267 1.00 13.31 93 GLY A CA 1
ATOM 698 C C . GLY A 1 93 ? 33.744 31.177 45.342 1.00 14.23 93 GLY A C 1
ATOM 699 O O . GLY A 1 93 ? 34.377 31.556 44.352 1.00 14.56 93 GLY A O 1
ATOM 700 N N . LYS A 1 94 ? 34.331 30.878 46.499 1.00 13.58 94 LYS A N 1
ATOM 701 C CA . LYS A 1 94 ? 35.779 30.983 46.655 1.00 12.75 94 LYS A CA 1
ATOM 702 C C . LYS A 1 94 ? 36.526 29.947 45.811 1.00 13.34 94 LYS A C 1
ATOM 703 O O . LYS A 1 94 ? 37.410 30.304 45.025 1.00 14.57 94 LYS A O 1
ATOM 709 N N . SER A 1 95 ? 36.174 28.671 45.970 1.00 12.73 95 SER A N 1
ATOM 710 C CA . SER A 1 95 ? 36.819 27.589 45.209 1.00 12.64 95 SER A CA 1
ATOM 711 C C . SER A 1 95 ? 36.506 27.690 43.716 1.00 12.50 95 SER A C 1
ATOM 712 O O . SER A 1 95 ? 37.370 27.448 42.868 1.00 12.86 95 SER A O 1
ATOM 715 N N . TYR A 1 96 ? 35.262 28.026 43.394 1.00 13.04 96 TYR A N 1
ATOM 716 C CA . TYR A 1 96 ? 34.863 28.173 42.000 1.00 12.74 96 TYR A CA 1
ATOM 717 C C . TYR A 1 96 ? 35.733 29.240 41.336 1.00 12.82 96 TYR A C 1
ATOM 718 O O . TYR A 1 96 ? 36.157 29.089 40.198 1.00 12.53 96 TYR A O 1
ATOM 727 N N . THR A 1 97 ? 35.992 30.325 42.059 1.00 13.36 97 THR A N 1
ATOM 728 C CA . THR A 1 97 ? 36.804 31.420 41.534 1.00 13.55 97 THR A CA 1
ATOM 729 C C . THR A 1 97 ? 38.287 31.066 41.440 1.00 14.12 97 THR A C 1
ATOM 730 O O . THR A 1 97 ? 38.957 31.434 40.473 1.00 12.82 97 THR A O 1
ATOM 734 N N . MET A 1 98 ? 38.798 30.347 42.437 1.00 14.80 98 MET A N 1
ATOM 735 C CA . MET A 1 98 ? 40.214 29.984 42.457 1.00 16.59 98 MET A CA 1
ATOM 736 C C . MET A 1 98 ? 40.601 28.808 41.568 1.00 16.16 98 MET A C 1
ATOM 737 O O . MET A 1 98 ? 41.547 28.902 40.788 1.00 17.60 98 MET A O 1
ATOM 742 N N . MET A 1 99 ? 39.871 27.707 41.682 1.00 15.97 99 MET A N 1
ATOM 743 C CA . MET A 1 99 ? 40.174 26.519 40.900 1.00 16.19 99 MET A CA 1
ATOM 744 C C . MET A 1 99 ? 39.138 26.300 39.797 1.00 16.58 99 MET A C 1
ATOM 745 O O . MET A 1 99 ? 39.482 25.914 38.677 1.00 15.97 99 MET A O 1
ATOM 750 N N . GLY A 1 100 ? 37.872 26.554 40.115 1.00 16.79 100 GLY A N 1
ATOM 751 C CA . GLY A 1 100 ? 36.813 26.382 39.133 1.00 18.56 100 GLY A CA 1
ATOM 752 C C . GLY A 1 100 ? 36.053 25.080 39.300 1.00 21.94 100 GLY A C 1
ATOM 753 O O . GLY A 1 100 ? 36.454 24.211 40.075 1.00 22.09 100 GLY A O 1
ATOM 754 N N . THR A 1 101 ? 34.950 24.944 38.571 1.00 23.81 101 THR A N 1
ATOM 755 C CA . THR A 1 101 ? 34.117 23.744 38.627 1.00 25.75 101 THR A CA 1
ATOM 756 C C . THR A 1 101 ? 34.983 22.511 38.367 1.00 26.15 101 THR A C 1
ATOM 757 O O . THR A 1 101 ? 34.910 21.500 39.075 1.00 25.35 101 THR A O 1
ATOM 761 N N . SER A 1 102 ? 35.817 22.628 37.346 1.00 26.65 102 SER A N 1
ATOM 762 C CA . SER A 1 102 ? 36.738 21.585 36.938 1.00 27.55 102 SER A CA 1
ATOM 763 C C . SER A 1 102 ? 37.814 22.318 36.154 1.00 27.90 102 SER A C 1
ATOM 764 O O . SER A 1 102 ? 37.503 23.180 35.331 1.00 27.29 102 SER A O 1
ATOM 767 N N . ILE A 1 103 ? 39.075 21.996 36.406 1.00 27.27 103 ILE A N 1
ATOM 768 C CA . ILE A 1 103 ? 40.138 22.668 35.688 1.00 27.63 103 ILE A CA 1
ATOM 769 C C . ILE A 1 103 ? 40.153 22.182 34.245 1.00 29.74 103 ILE A C 1
ATOM 770 O O . ILE A 1 103 ? 40.822 22.763 33.393 1.00 29.45 103 ILE A O 1
ATOM 775 N N . ASP A 1 104 ? 39.386 21.128 33.979 1.00 31.80 104 ASP A N 1
ATOM 776 C CA . ASP A 1 104 ? 39.313 20.541 32.644 1.00 33.76 104 ASP A CA 1
ATOM 777 C C . ASP A 1 104 ? 38.138 21.035 31.803 1.00 33.93 104 ASP A C 1
ATOM 778 O O . ASP A 1 104 ? 37.982 20.636 30.649 1.00 34.03 104 ASP A O 1
ATOM 783 N N . ASP A 1 105 ? 37.309 21.892 32.390 1.00 33.91 105 ASP A N 1
ATOM 784 C CA . ASP A 1 105 ? 36.178 22.482 31.682 1.00 33.94 105 ASP A CA 1
ATOM 785 C C . ASP A 1 105 ? 36.663 23.881 31.316 1.00 33.66 105 ASP A C 1
ATOM 786 O O . ASP A 1 105 ? 36.701 24.770 32.168 1.00 33.58 105 ASP A O 1
ATOM 791 N N . PRO A 1 106 ? 37.045 24.093 30.044 1.00 33.20 106 PRO A N 1
ATOM 792 C CA . PRO A 1 106 ? 37.542 25.388 29.563 1.00 32.45 106 PRO A CA 1
ATOM 793 C C . PRO A 1 106 ? 36.859 26.647 30.091 1.00 31.85 106 PRO A C 1
ATOM 794 O O . PRO A 1 106 ? 37.526 27.542 30.601 1.00 32.42 106 PRO A O 1
ATOM 798 N N . ASP A 1 107 ? 35.539 26.725 29.984 1.00 30.49 107 ASP A N 1
ATOM 799 C CA . ASP A 1 107 ? 34.834 27.907 30.462 1.00 28.82 107 ASP A CA 1
ATOM 800 C C . ASP A 1 107 ? 34.739 27.980 31.982 1.00 26.64 107 ASP A C 1
ATOM 801 O O . ASP A 1 107 ? 34.830 29.061 32.571 1.00 25.93 107 ASP A O 1
ATOM 806 N N . GLY A 1 108 ? 34.565 26.828 32.616 1.00 23.46 108 GLY A N 1
ATOM 807 C CA . GLY A 1 108 ? 34.438 26.803 34.057 1.00 20.79 108 GLY A CA 1
ATOM 808 C C . GLY A 1 108 ? 35.724 26.861 34.864 1.00 18.75 108 GLY A C 1
ATOM 809 O O . GLY A 1 108 ? 35.666 27.028 36.081 1.00 18.54 108 GLY A O 1
ATOM 810 N N . ARG A 1 109 ? 36.882 26.734 34.221 1.00 16.98 109 ARG A N 1
ATOM 811 C CA . ARG A 1 109 ? 38.133 26.760 34.979 1.00 15.97 109 ARG A CA 1
ATOM 812 C C . ARG A 1 109 ? 38.425 28.140 35.568 1.00 15.20 109 ARG A C 1
ATOM 813 O O . ARG A 1 109 ? 38.218 29.168 34.922 1.00 14.41 109 ARG A O 1
ATOM 821 N N . GLY A 1 110 ? 38.912 28.151 36.803 1.00 14.91 110 GLY A N 1
ATOM 822 C CA . GLY A 1 110 ? 39.174 29.407 37.481 1.00 14.59 110 GLY A CA 1
ATOM 823 C C . GLY A 1 110 ? 40.532 30.067 37.338 1.00 14.04 110 GLY A C 1
ATOM 824 O O . GLY A 1 110 ? 41.291 29.798 36.405 1.00 14.17 110 GLY A O 1
ATOM 825 N N . VAL A 1 111 ? 40.824 30.931 38.305 1.00 12.12 111 VAL A N 1
ATOM 826 C CA . VAL A 1 111 ? 42.053 31.714 38.364 1.00 13.36 111 VAL A CA 1
ATOM 827 C C . VAL A 1 111 ? 43.380 30.969 38.279 1.00 12.84 111 VAL A C 1
ATOM 828 O O . VAL A 1 111 ? 44.211 31.259 37.415 1.00 13.96 111 VAL A O 1
ATOM 832 N N . ILE A 1 112 ? 43.581 30.020 39.182 1.00 11.28 112 ILE A N 1
ATOM 833 C CA . ILE A 1 112 ? 44.832 29.283 39.240 1.00 11.56 112 ILE A CA 1
ATOM 834 C C . ILE A 1 112 ? 45.264 28.609 37.932 1.00 12.40 112 ILE A C 1
ATOM 835 O O . ILE A 1 112 ? 46.395 28.804 37.480 1.00 11.22 112 ILE A O 1
ATOM 840 N N . PRO A 1 113 ? 44.382 27.807 37.306 1.00 12.25 113 PRO A N 1
ATOM 841 C CA . PRO A 1 113 ? 44.812 27.176 36.052 1.00 12.62 113 PRO A CA 1
ATOM 842 C C . PRO A 1 113 ? 45.119 28.209 34.961 1.00 13.11 113 PRO A C 1
ATOM 843 O O . PRO A 1 113 ? 46.000 28.006 34.128 1.00 12.89 113 PRO A O 1
ATOM 847 N N . ARG A 1 114 ? 44.400 29.327 34.972 1.00 13.53 114 ARG A N 1
ATOM 848 C CA . ARG A 1 114 ? 44.645 30.362 33.979 1.00 13.38 114 ARG A CA 1
ATOM 849 C C . ARG A 1 114 ? 45.987 31.037 34.252 1.00 13.93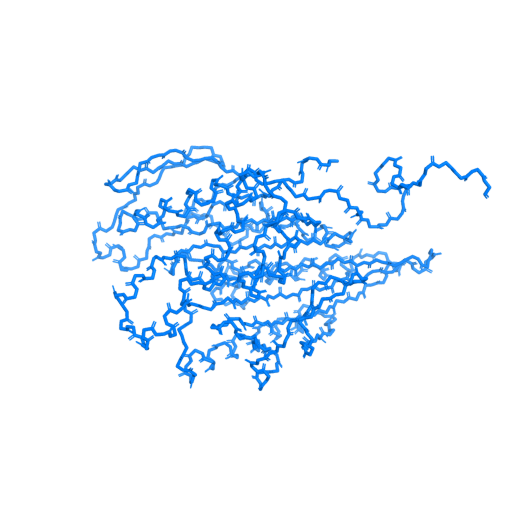 114 ARG A C 1
ATOM 850 O O . ARG A 1 114 ? 46.696 31.423 33.323 1.00 14.59 114 ARG A O 1
ATOM 858 N N . ILE A 1 115 ? 46.341 31.168 35.527 1.00 14.75 115 ILE A N 1
ATOM 859 C CA . ILE A 1 115 ? 47.619 31.776 35.888 1.00 14.91 115 ILE A CA 1
ATOM 860 C C . ILE A 1 115 ? 48.756 30.906 35.348 1.00 15.96 115 ILE A C 1
ATOM 861 O O . ILE A 1 115 ? 49.715 31.412 34.755 1.00 16.22 115 ILE A O 1
ATOM 866 N N . VAL A 1 116 ? 48.634 29.596 35.545 1.00 15.66 116 VAL A N 1
ATOM 867 C CA . VAL A 1 116 ? 49.650 28.654 35.086 1.00 16.99 116 VAL A CA 1
ATOM 868 C C . VAL A 1 116 ? 49.832 28.667 33.557 1.00 16.57 116 VAL A C 1
ATOM 869 O O . VAL A 1 116 ? 50.956 28.612 33.062 1.00 14.62 116 VAL A O 1
ATOM 873 N N . GLU A 1 117 ? 48.732 28.737 32.814 1.00 16.91 117 GLU A N 1
ATOM 874 C CA . GLU A 1 117 ? 48.810 28.787 31.359 1.00 18.39 117 GLU A CA 1
ATOM 875 C C . GLU A 1 117 ? 49.621 30.010 30.934 1.00 18.36 117 GLU A C 1
ATOM 876 O O . GLU A 1 117 ? 50.524 29.916 30.105 1.00 17.39 117 GLU A O 1
ATOM 882 N N . GLN A 1 118 ? 49.283 31.156 31.515 1.00 18.28 118 GLN A N 1
ATOM 883 C CA . GLN A 1 118 ? 49.957 32.408 31.212 1.00 18.15 118 GLN A CA 1
ATOM 884 C C . GLN A 1 118 ? 51.450 32.358 31.560 1.00 17.56 118 GLN A C 1
ATOM 885 O O . GLN A 1 118 ? 52.290 32.888 30.835 1.00 16.21 118 GLN A O 1
ATOM 891 N N . ILE A 1 119 ? 51.778 31.727 32.680 1.00 15.54 119 ILE A N 1
ATOM 892 C CA . ILE A 1 119 ? 53.168 31.637 33.098 1.00 13.76 119 ILE A CA 1
ATOM 893 C C . ILE A 1 119 ? 53.989 30.861 32.082 1.00 14.74 119 ILE A C 1
ATOM 894 O O . ILE A 1 119 ? 55.052 31.322 31.654 1.00 15.08 119 ILE A O 1
ATOM 899 N N . PHE A 1 120 ? 53.500 29.693 31.679 1.00 12.43 120 PHE A N 1
ATOM 900 C CA . PHE A 1 120 ? 54.234 28.905 30.707 1.00 14.64 120 PHE A CA 1
ATOM 901 C C . PHE A 1 120 ? 54.221 29.531 29.317 1.00 15.41 120 PHE A C 1
ATOM 902 O O . PHE A 1 120 ? 55.165 29.357 28.552 1.00 14.90 120 PHE A O 1
ATOM 910 N N . THR A 1 121 ? 53.174 30.283 28.995 1.00 16.60 121 THR A N 1
ATOM 911 C CA . THR A 1 121 ? 53.116 30.937 27.689 1.00 18.27 121 THR A CA 1
ATOM 912 C C . THR A 1 121 ? 54.198 32.011 27.612 1.00 18.30 121 THR A C 1
ATOM 913 O O . THR A 1 121 ? 54.866 32.151 26.593 1.00 18.97 121 THR A O 1
ATOM 917 N N . SER A 1 122 ? 54.373 32.769 28.690 1.00 19.09 122 SER A N 1
ATOM 918 C CA . SER A 1 122 ? 55.394 33.813 28.709 1.00 20.02 122 SER A CA 1
ATOM 919 C C . SER A 1 122 ? 56.780 33.177 28.705 1.00 20.38 122 SER A C 1
ATOM 920 O O . SER A 1 122 ? 57.663 33.571 27.945 1.00 22.63 122 SER A O 1
ATOM 923 N N . ILE A 1 123 ? 56.971 32.186 29.558 1.00 20.52 123 ILE A N 1
ATOM 924 C CA . ILE A 1 123 ? 58.256 31.518 29.617 1.00 20.44 123 ILE A CA 1
ATOM 925 C C . ILE A 1 123 ? 58.668 31.061 28.221 1.00 21.62 123 ILE A C 1
ATOM 926 O O . ILE A 1 123 ? 59.717 31.457 27.716 1.00 22.35 123 ILE A O 1
ATOM 931 N N . LEU A 1 124 ? 57.825 30.251 27.593 1.00 22.44 124 LEU A N 1
ATOM 932 C CA . LEU A 1 124 ? 58.120 29.724 26.269 1.00 23.92 124 LEU A CA 1
ATOM 933 C C . LEU A 1 124 ? 58.420 30.759 25.187 1.00 23.93 124 LEU A C 1
ATOM 934 O O . LEU A 1 124 ? 59.109 30.455 24.219 1.00 23.76 124 LEU A O 1
ATOM 939 N N . SER A 1 125 ? 57.920 31.978 25.343 1.00 24.22 125 SER A N 1
ATOM 940 C CA . SER A 1 125 ? 58.165 33.007 24.336 1.00 24.95 125 SER A CA 1
ATOM 941 C C . SER A 1 125 ? 59.272 33.960 24.761 1.00 24.43 125 SER A C 1
ATOM 942 O O . SER A 1 125 ? 59.470 35.000 24.130 1.00 23.75 125 SER A O 1
ATOM 945 N N . SER A 1 126 ? 59.983 33.611 25.831 1.00 23.17 126 SER A N 1
ATOM 946 C CA . SER A 1 126 ? 61.069 34.450 26.339 1.00 21.62 126 SER A CA 1
ATOM 947 C C . SER A 1 126 ? 62.371 34.220 25.577 1.00 20.81 126 SER A C 1
ATOM 948 O O . SER A 1 126 ? 62.566 33.177 24.954 1.00 20.51 126 SER A O 1
ATOM 951 N N . ALA A 1 127 ? 63.273 35.190 25.648 1.00 20.90 127 ALA A N 1
ATOM 952 C CA . ALA A 1 127 ? 64.569 35.064 24.979 1.00 21.52 127 ALA A CA 1
ATOM 953 C C . ALA A 1 127 ? 65.351 33.900 25.603 1.00 21.92 127 ALA A C 1
ATOM 954 O O . ALA A 1 127 ? 65.229 33.632 26.807 1.00 20.11 127 ALA A O 1
ATOM 956 N N . ALA A 1 128 ? 66.148 33.220 24.784 1.00 21.50 128 ALA A N 1
ATOM 957 C CA . ALA A 1 128 ? 66.955 32.090 25.239 1.00 22.99 128 ALA A CA 1
ATOM 958 C C . ALA A 1 128 ? 67.872 32.513 26.385 1.00 23.00 128 ALA A C 1
ATOM 959 O O . ALA A 1 128 ? 68.308 31.696 27.193 1.00 24.08 128 ALA A O 1
ATOM 961 N N . ASN A 1 129 ? 68.141 33.808 26.436 1.00 22.53 129 ASN A N 1
ATOM 962 C CA . ASN A 1 129 ? 68.999 34.421 27.438 1.00 22.37 129 ASN A CA 1
ATOM 963 C C . ASN A 1 129 ? 68.445 34.315 28.869 1.00 20.68 129 ASN A C 1
ATOM 964 O O . ASN A 1 129 ? 69.201 34.351 29.846 1.00 19.51 129 ASN A O 1
ATOM 969 N N . ILE A 1 130 ? 67.128 34.212 28.984 1.00 17.85 130 ILE A N 1
ATOM 970 C CA . ILE A 1 130 ? 66.466 34.117 30.279 1.00 16.95 130 ILE A CA 1
ATOM 971 C C . ILE A 1 130 ? 65.987 32.681 30.529 1.00 16.79 130 ILE A C 1
ATOM 972 O O . ILE A 1 130 ? 65.081 32.202 29.856 1.00 16.74 130 ILE A O 1
ATOM 977 N N . GLU A 1 131 ? 66.600 31.996 31.491 1.00 18.13 131 GLU A N 1
ATOM 978 C CA . GLU A 1 131 ? 66.223 30.622 31.819 1.00 18.12 131 GLU A CA 1
ATOM 979 C C . GLU A 1 131 ? 65.324 30.616 33.057 1.00 18.33 131 GLU A C 1
ATOM 980 O O . GLU A 1 131 ? 65.669 31.185 34.090 1.00 18.70 131 GLU A O 1
ATOM 986 N N . TYR A 1 132 ? 64.172 29.967 32.956 1.00 18.79 132 TYR A N 1
ATOM 987 C CA . TYR A 1 132 ? 63.243 29.924 34.077 1.00 18.01 132 TYR A CA 1
ATOM 988 C C . TYR A 1 132 ? 63.162 28.574 34.772 1.00 18.30 132 TYR A C 1
ATOM 989 O O . TYR A 1 132 ? 63.532 27.537 34.218 1.00 18.33 132 TYR A O 1
ATOM 998 N N . THR A 1 133 ? 62.657 28.609 35.998 1.00 17.70 133 THR A N 1
ATOM 999 C CA . THR A 1 133 ? 62.441 27.409 36.781 1.00 18.03 133 THR A CA 1
ATOM 1000 C C . THR A 1 133 ? 61.129 27.662 37.536 1.00 18.24 133 THR A C 1
ATOM 1001 O O . THR A 1 133 ? 60.902 28.760 38.060 1.00 17.01 133 THR A O 1
ATOM 1005 N N . VAL A 1 134 ? 60.252 26.664 37.561 1.00 16.82 134 VAL A N 1
ATOM 1006 C CA . VAL A 1 134 ? 58.982 26.809 38.254 1.00 15.47 134 VAL A CA 1
ATOM 1007 C C . VAL A 1 134 ? 58.761 25.631 39.185 1.00 16.12 134 VAL A C 1
ATOM 1008 O O . VAL A 1 134 ? 59.028 24.480 38.824 1.00 15.31 134 VAL A O 1
ATOM 1012 N N . ARG A 1 135 ? 58.302 25.920 40.399 1.00 14.85 135 ARG A N 1
ATOM 1013 C CA . ARG A 1 135 ? 58.016 24.860 41.350 1.00 15.13 135 ARG A CA 1
ATOM 1014 C C . ARG A 1 135 ? 56.777 25.183 42.174 1.00 13.29 135 ARG A C 1
ATOM 1015 O O . ARG A 1 135 ? 56.522 26.335 42.540 1.00 12.01 135 ARG A O 1
ATOM 1023 N N . VAL A 1 136 ? 55.990 24.153 42.446 1.00 12.01 136 VAL A N 1
ATOM 1024 C CA . VAL A 1 136 ? 54.756 24.343 43.178 1.00 12.22 136 VAL A CA 1
ATOM 1025 C C . VAL A 1 136 ? 54.649 23.547 44.474 1.00 12.62 136 VAL A C 1
ATOM 1026 O O . VAL A 1 136 ? 55.325 22.535 44.669 1.00 11.91 136 VAL A O 1
ATOM 1030 N N . SER A 1 137 ? 53.800 24.049 45.360 1.00 11.36 137 SER A N 1
ATOM 1031 C CA . SER A 1 137 ? 53.514 23.420 46.637 1.00 12.67 137 SER A CA 1
ATOM 1032 C C . SER A 1 137 ? 52.007 23.561 46.795 1.00 13.07 137 SER A C 1
ATOM 1033 O O . SER A 1 137 ? 51.403 24.493 46.256 1.00 13.41 137 SER A O 1
ATOM 1036 N N . TYR A 1 138 ? 51.396 22.646 47.529 1.00 13.03 138 TYR A N 1
ATOM 1037 C CA . TYR A 1 138 ? 49.957 22.696 47.717 1.00 12.04 138 TYR A CA 1
ATOM 1038 C C . TYR A 1 138 ? 49.676 22.170 49.108 1.00 11.62 138 TYR A C 1
ATOM 1039 O O . TYR A 1 138 ? 49.910 20.997 49.390 1.00 10.55 138 TYR A O 1
ATOM 1048 N N . MET A 1 139 ? 49.181 23.043 49.980 1.00 12.57 139 MET A N 1
ATOM 1049 C CA . MET A 1 139 ? 48.903 22.659 51.356 1.00 13.01 139 MET A CA 1
ATOM 1050 C C . MET A 1 139 ? 47.503 23.032 51.799 1.00 12.19 139 MET A C 1
ATOM 1051 O O . MET A 1 139 ? 46.824 23.835 51.159 1.00 13.60 139 MET A O 1
ATOM 1056 N N . GLU A 1 140 ? 47.088 22.440 52.912 1.00 12.23 140 GLU A N 1
ATOM 1057 C CA . GLU A 1 140 ? 45.784 22.692 53.500 1.00 13.67 140 GLU A CA 1
ATOM 1058 C C . GLU A 1 140 ? 45.968 22.876 55.001 1.00 14.70 140 GLU A C 1
ATOM 1059 O O . GLU A 1 140 ? 46.715 22.129 55.643 1.00 15.29 140 GLU A O 1
ATOM 1065 N N . ILE A 1 141 ? 45.289 23.876 55.551 1.00 14.26 141 ILE A N 1
ATOM 1066 C CA . ILE A 1 141 ? 45.366 24.173 56.973 1.00 14.98 141 ILE A CA 1
ATOM 1067 C C . ILE A 1 141 ? 44.001 23.978 57.611 1.00 15.02 141 ILE A C 1
ATOM 1068 O O . ILE A 1 141 ? 43.024 24.633 57.233 1.00 15.04 141 ILE A O 1
ATOM 1073 N N . TYR A 1 142 ? 43.933 23.067 58.571 1.00 14.71 142 TYR A N 1
ATOM 1074 C CA . TYR A 1 142 ? 42.690 22.800 59.278 1.00 15.04 142 TYR A CA 1
ATOM 1075 C C . TYR A 1 142 ? 43.037 22.591 60.745 1.00 15.21 142 TYR A C 1
ATOM 1076 O O . TYR A 1 142 ? 43.931 21.807 61.066 1.00 13.08 142 TYR A O 1
ATOM 1085 N N . MET A 1 143 ? 42.339 23.302 61.627 1.00 17.69 143 MET A N 1
ATOM 1086 C CA . MET A 1 143 ? 42.588 23.199 63.065 1.00 20.12 143 MET A CA 1
ATOM 1087 C C . MET A 1 143 ? 44.055 23.465 63.361 1.00 18.75 143 MET A C 1
ATOM 1088 O O . MET A 1 143 ? 44.676 22.771 64.169 1.00 19.02 143 MET A O 1
ATOM 1093 N N . GLU A 1 144 ? 44.606 24.461 62.676 1.00 18.57 144 GLU A N 1
ATOM 1094 C CA . GLU A 1 144 ? 46.002 24.853 62.848 1.00 19.05 144 GLU A CA 1
ATOM 1095 C C . GLU A 1 144 ? 47.020 23.741 62.608 1.00 18.72 144 GLU A C 1
ATOM 1096 O O . GLU A 1 144 ? 48.090 23.720 63.215 1.00 20.04 144 GLU A O 1
ATOM 1102 N N . ARG A 1 145 ? 46.683 22.810 61.727 1.00 18.31 145 ARG A N 1
ATOM 1103 C CA . ARG A 1 145 ? 47.599 21.728 61.392 1.00 19.10 145 ARG A CA 1
ATOM 1104 C C . ARG A 1 145 ? 47.774 21.833 59.883 1.00 17.67 145 ARG A C 1
ATOM 1105 O O . ARG A 1 145 ? 46.795 21.982 59.150 1.00 17.52 145 ARG A O 1
ATOM 1113 N N . ILE A 1 146 ? 49.018 21.783 59.420 1.00 15.78 146 ILE A N 1
ATOM 1114 C CA . ILE A 1 146 ? 49.292 21.897 57.996 1.00 13.75 146 ILE A CA 1
ATOM 1115 C C . ILE A 1 146 ? 49.474 20.541 57.319 1.00 13.03 146 ILE A C 1
ATOM 1116 O O . ILE A 1 146 ? 50.313 19.739 57.727 1.00 13.09 146 ILE A O 1
ATOM 1121 N N . ARG A 1 147 ? 48.679 20.284 56.286 1.00 12.95 147 ARG A N 1
ATOM 1122 C CA . ARG A 1 147 ? 48.782 19.030 55.542 1.00 12.70 147 ARG A CA 1
ATOM 1123 C C . ARG A 1 147 ? 49.260 19.322 54.128 1.00 12.00 147 ARG A C 1
ATOM 1124 O O . ARG A 1 147 ? 48.720 20.200 53.444 1.00 10.59 147 ARG A O 1
ATOM 1132 N N . ASP A 1 148 ? 50.282 18.584 53.707 1.00 11.81 148 ASP A N 1
ATOM 1133 C CA . ASP A 1 148 ? 50.861 18.710 52.374 1.00 10.71 148 ASP A CA 1
ATOM 1134 C C . ASP A 1 148 ? 49.932 17.936 51.440 1.00 11.67 148 ASP A C 1
ATOM 1135 O O . ASP A 1 148 ? 49.865 16.707 51.499 1.00 11.97 148 ASP A O 1
ATOM 1140 N N . LEU A 1 149 ? 49.209 18.646 50.583 1.00 11.54 149 LEU A N 1
ATOM 1141 C CA . LEU A 1 149 ? 48.292 17.985 49.674 1.00 12.02 149 LEU A CA 1
ATOM 1142 C C . LEU A 1 149 ? 48.999 17.149 48.602 1.00 14.31 149 LEU A C 1
ATOM 1143 O O . LEU A 1 149 ? 48.349 16.416 47.848 1.00 15.59 149 LEU A O 1
ATOM 1148 N N . LEU A 1 150 ? 50.324 17.256 48.539 1.00 13.57 150 LEU A N 1
ATOM 1149 C CA . LEU A 1 150 ? 51.108 16.495 47.569 1.00 13.25 150 LEU A CA 1
ATOM 1150 C C . LEU A 1 150 ? 51.817 15.327 48.262 1.00 14.72 150 LEU A C 1
ATOM 1151 O O . LEU A 1 150 ? 52.356 14.448 47.607 1.00 14.06 150 LEU A O 1
ATOM 1156 N N . ALA A 1 151 ? 51.809 15.341 49.595 1.00 15.87 151 ALA A N 1
ATOM 1157 C CA . ALA A 1 151 ? 52.394 14.277 50.420 1.00 15.43 151 ALA A CA 1
ATOM 1158 C C . ALA A 1 151 ? 51.481 14.195 51.656 1.00 15.83 151 ALA A C 1
ATOM 1159 O O . ALA A 1 151 ? 51.903 14.442 52.783 1.00 16.06 151 ALA A O 1
ATOM 1161 N N . PRO A 1 152 ? 50.207 13.831 51.440 1.00 16.84 152 PRO A N 1
ATOM 1162 C CA . PRO A 1 152 ? 49.142 13.692 52.439 1.00 17.09 152 PRO A CA 1
ATOM 1163 C C . PRO A 1 152 ? 49.507 13.061 53.781 1.00 17.24 152 PRO A C 1
ATOM 1164 O O . PRO A 1 152 ? 48.927 13.418 54.803 1.00 16.90 152 PRO A O 1
ATOM 1168 N N . GLN A 1 153 ? 50.447 12.121 53.796 1.00 18.15 153 GLN A N 1
ATOM 1169 C CA . GLN A 1 153 ? 50.809 11.485 55.065 1.00 19.19 153 GLN A CA 1
ATOM 1170 C C . GLN A 1 153 ? 51.310 12.515 56.074 1.00 18.79 153 GLN A C 1
ATOM 1171 O O . GLN A 1 153 ? 51.135 12.348 57.282 1.00 20.58 153 GLN A O 1
ATOM 1177 N N . ASN A 1 154 ? 51.942 13.577 55.585 1.00 17.97 154 ASN A N 1
ATOM 1178 C CA . ASN A 1 154 ? 52.450 14.613 56.479 1.00 18.41 154 ASN A CA 1
ATOM 1179 C C . ASN A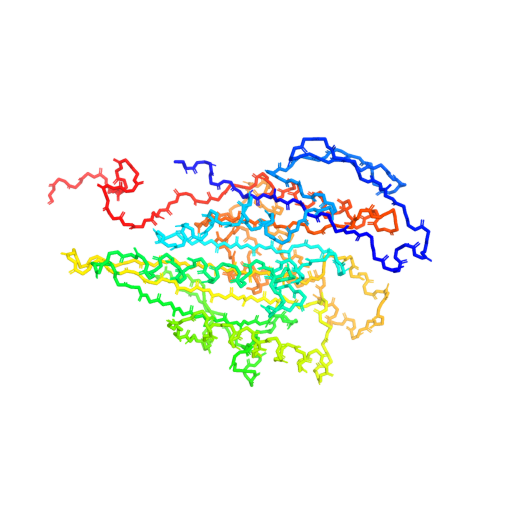 1 154 ? 51.331 15.614 56.732 1.00 19.12 154 ASN A C 1
ATOM 1180 O O . ASN A 1 154 ? 51.157 16.562 55.966 1.00 20.29 154 ASN A O 1
ATOM 1185 N N . ASP A 1 155 ? 50.572 15.409 57.804 1.00 20.17 155 ASP A N 1
ATOM 1186 C CA . ASP A 1 155 ? 49.451 16.293 58.108 1.00 20.20 155 ASP A CA 1
ATOM 1187 C C . ASP A 1 155 ? 49.643 17.225 59.304 1.00 20.39 155 ASP A C 1
ATOM 1188 O O . ASP A 1 155 ? 48.670 17.730 59.856 1.00 19.37 155 ASP A O 1
ATOM 1193 N N . ASN A 1 156 ? 50.890 17.443 59.715 1.00 21.62 156 ASN A N 1
ATOM 1194 C CA . ASN A 1 156 ? 51.176 18.340 60.833 1.00 22.69 156 ASN A CA 1
ATOM 1195 C C . ASN A 1 156 ? 52.546 18.997 60.627 1.00 20.30 156 ASN A C 1
ATOM 1196 O O . ASN A 1 156 ? 53.400 18.950 61.511 1.00 19.40 156 ASN A O 1
ATOM 1201 N N . LEU A 1 157 ? 52.755 19.609 59.463 1.00 18.16 157 LEU A N 1
ATOM 1202 C CA . LEU A 1 157 ? 54.033 20.245 59.161 1.00 15.62 157 LEU A CA 1
ATOM 1203 C C . LEU A 1 157 ? 54.269 21.500 59.989 1.00 15.21 157 LEU A C 1
ATOM 1204 O O . LEU A 1 157 ? 53.362 22.302 60.206 1.00 14.12 157 LEU A O 1
ATOM 1209 N N . PRO A 1 158 ? 55.506 21.688 60.459 1.00 15.49 158 PRO A N 1
ATOM 1210 C CA . PRO A 1 158 ? 55.831 22.862 61.267 1.00 15.94 158 PRO A CA 1
ATOM 1211 C C . PRO A 1 158 ? 56.138 24.105 60.440 1.00 16.24 158 PRO A C 1
ATOM 1212 O O . PRO A 1 158 ? 56.518 24.020 59.269 1.00 15.75 158 PRO A O 1
ATOM 1216 N N . VAL A 1 159 ? 55.957 25.259 61.068 1.00 17.26 159 VAL A N 1
ATOM 1217 C CA . VAL A 1 159 ? 56.244 26.534 60.443 1.00 19.41 159 VAL A CA 1
ATOM 1218 C C . VAL A 1 159 ? 57.549 27.031 61.063 1.00 21.61 159 VAL A C 1
ATOM 1219 O O . VAL A 1 159 ? 57.709 27.016 62.279 1.00 21.66 159 VAL A O 1
ATOM 1223 N N . HIS A 1 160 ? 58.488 27.445 60.220 1.00 23.52 160 HIS A N 1
ATOM 1224 C CA . HIS A 1 160 ? 59.773 27.955 60.685 1.00 25.36 160 HIS A CA 1
ATOM 1225 C C . HIS A 1 160 ? 59.957 29.389 60.198 1.00 26.14 160 HIS A C 1
ATOM 1226 O O . HIS A 1 160 ? 59.189 29.879 59.366 1.00 25.32 160 HIS A O 1
ATOM 1233 N N . GLU A 1 161 ? 60.980 30.056 60.716 1.00 27.39 161 GLU A N 1
ATOM 1234 C CA . GLU A 1 161 ? 61.262 31.429 60.325 1.00 30.25 161 GLU A CA 1
ATOM 1235 C C . GLU A 1 161 ? 62.690 31.829 60.675 1.00 31.85 161 GLU A C 1
ATOM 1236 O O . GLU A 1 161 ? 63.186 31.549 61.768 1.00 31.87 161 GLU A O 1
ATOM 1242 N N . GLU A 1 162 ? 63.347 32.476 59.721 1.00 33.33 162 GLU A N 1
ATOM 1243 C CA . GLU A 1 162 ? 64.714 32.938 59.892 1.00 35.78 162 GLU A CA 1
ATOM 1244 C C . GLU A 1 162 ? 64.801 34.344 59.306 1.00 35.83 162 GLU A C 1
ATOM 1245 O O . GLU A 1 162 ? 64.059 34.682 58.385 1.00 35.53 162 GLU A O 1
ATOM 1251 N N . LYS A 1 163 ? 65.694 35.164 59.848 1.00 36.84 163 LYS A N 1
ATOM 1252 C CA . LYS A 1 163 ? 65.860 36.531 59.362 1.00 38.65 163 LYS A CA 1
ATOM 1253 C C . LYS A 1 163 ? 66.265 36.559 57.886 1.00 39.14 163 LYS A C 1
ATOM 1254 O O . LYS A 1 163 ? 65.769 37.374 57.106 1.00 38.91 163 LYS A O 1
ATOM 1260 N N . ASN A 1 164 ? 67.161 35.656 57.507 1.00 39.35 164 ASN A N 1
ATOM 1261 C CA . ASN A 1 164 ? 67.650 35.590 56.138 1.00 39.89 164 ASN A CA 1
ATOM 1262 C C . ASN A 1 164 ? 66.765 34.761 55.207 1.00 39.46 164 ASN A C 1
ATOM 1263 O O . ASN A 1 164 ? 67.242 34.281 54.180 1.00 39.84 164 ASN A O 1
ATOM 1268 N N . ARG A 1 165 ? 65.487 34.594 55.548 1.00 38.57 165 ARG A N 1
ATOM 1269 C CA . ARG A 1 165 ? 64.602 33.797 54.698 1.00 36.75 165 ARG A CA 1
ATOM 1270 C C . ARG A 1 165 ? 63.095 34.038 54.832 1.00 34.89 165 ARG A C 1
ATOM 1271 O O . ARG A 1 165 ? 62.336 33.759 53.902 1.00 34.51 165 ARG A O 1
ATOM 1279 N N . GLY A 1 166 ? 62.651 34.541 55.977 1.00 32.60 166 GLY A N 1
ATOM 1280 C CA . GLY A 1 166 ? 61.226 34.758 56.156 1.00 29.09 166 GLY A CA 1
ATOM 1281 C C . GLY A 1 166 ? 60.550 33.498 56.678 1.00 27.11 166 GLY A C 1
ATOM 1282 O O . GLY A 1 166 ? 61.211 32.616 57.229 1.00 26.66 166 GLY A O 1
ATOM 1283 N N . VAL A 1 167 ? 59.235 33.408 56.506 1.00 24.71 167 VAL A N 1
ATOM 1284 C CA . VAL A 1 167 ? 58.478 32.253 56.977 1.00 22.66 167 VAL A CA 1
ATOM 1285 C C . VAL A 1 167 ? 58.288 31.197 55.895 1.00 22.70 167 VAL A C 1
ATOM 1286 O O . VAL A 1 167 ? 57.987 31.516 54.743 1.00 22.87 167 VAL A O 1
ATOM 1290 N N . TYR A 1 168 ? 58.463 29.937 56.281 1.00 21.69 168 TYR A N 1
ATOM 1291 C CA . TYR A 1 168 ? 58.299 28.817 55.365 1.00 21.66 168 TYR A CA 1
ATOM 1292 C C . TYR A 1 168 ? 57.855 27.594 56.143 1.00 20.85 168 TYR A C 1
ATOM 1293 O O . TYR A 1 168 ? 58.082 27.500 57.348 1.00 22.92 168 TYR A O 1
ATOM 1302 N N . VAL A 1 169 ? 57.210 26.665 55.448 1.00 18.80 169 VAL A N 1
ATOM 1303 C CA . VAL A 1 169 ? 56.755 25.425 56.056 1.00 18.02 169 VAL A CA 1
ATOM 1304 C C . VAL A 1 169 ? 57.860 24.405 55.804 1.00 17.59 169 VAL A C 1
ATOM 1305 O O . VAL A 1 169 ? 58.115 24.018 54.664 1.00 17.89 169 VAL A O 1
ATOM 1309 N N . LYS A 1 170 ? 58.525 23.988 56.871 1.00 18.13 170 LYS A N 1
ATOM 1310 C CA . LYS A 1 170 ? 59.616 23.030 56.762 1.00 18.34 170 LYS A CA 1
ATOM 1311 C C . LYS A 1 170 ? 59.086 21.643 56.453 1.00 17.66 170 LYS A C 1
ATOM 1312 O O . LYS A 1 170 ? 58.228 21.126 57.173 1.00 16.90 170 LYS A O 1
ATOM 1318 N N . GLY A 1 171 ? 59.595 21.045 55.379 1.00 17.33 171 GLY A N 1
ATOM 1319 C CA . GLY A 1 171 ? 59.165 19.710 55.002 1.00 16.54 171 GLY A CA 1
ATOM 1320 C C . GLY A 1 171 ? 58.091 19.707 53.935 1.00 17.46 171 GLY A C 1
ATOM 1321 O O . GLY A 1 171 ? 57.687 18.645 53.461 1.00 16.62 171 GLY A O 1
ATOM 1322 N N . LEU A 1 172 ? 57.620 20.891 53.551 1.00 17.52 172 LEU A N 1
ATOM 1323 C CA . LEU A 1 172 ? 56.596 20.981 52.519 1.00 18.11 172 LEU A CA 1
ATOM 1324 C C . LEU A 1 172 ? 57.210 20.576 51.181 1.00 18.64 172 LEU A C 1
ATOM 1325 O O . LEU A 1 172 ? 58.256 21.091 50.788 1.00 18.11 172 LEU A O 1
ATOM 1330 N N . LEU A 1 173 ? 56.559 19.660 50.477 1.00 18.78 173 LEU A N 1
ATOM 1331 C CA . LEU A 1 173 ? 57.075 19.200 49.197 1.00 19.61 173 LEU A CA 1
ATOM 1332 C C . LEU A 1 173 ? 56.928 20.259 48.104 1.00 20.01 173 LEU A C 1
ATOM 1333 O O . LEU A 1 173 ? 55.861 20.868 47.948 1.00 19.57 173 LEU A O 1
ATOM 1338 N N . GLU A 1 174 ? 58.016 20.489 47.369 1.00 20.25 174 GLU A N 1
ATOM 1339 C CA . GLU A 1 174 ? 58.023 21.447 46.266 1.00 21.75 174 GLU A CA 1
ATOM 1340 C C . GLU A 1 174 ? 58.384 20.659 45.021 1.00 21.82 174 GLU A C 1
ATOM 1341 O O . GLU A 1 174 ? 59.428 20.012 44.966 1.00 22.63 174 GLU A O 1
ATOM 1347 N N . ILE A 1 175 ? 57.521 20.727 44.019 1.00 21.09 175 ILE A N 1
ATOM 1348 C CA . ILE A 1 175 ? 57.725 19.989 42.790 1.00 19.88 175 ILE A CA 1
ATOM 1349 C C . ILE A 1 175 ? 58.024 20.874 41.586 1.00 20.39 175 ILE A C 1
ATOM 1350 O O . ILE A 1 175 ? 57.231 21.761 41.255 1.00 19.72 175 ILE A O 1
ATOM 1355 N N . TYR A 1 176 ? 59.160 20.636 40.933 1.00 18.66 176 TYR A N 1
ATOM 1356 C CA . TYR A 1 176 ? 59.484 21.386 39.728 1.00 18.06 176 TYR A CA 1
ATOM 1357 C C . TYR A 1 176 ? 58.484 20.902 38.696 1.00 16.89 176 TYR A C 1
ATOM 1358 O O . TYR A 1 176 ? 58.140 19.718 38.655 1.00 17.32 176 TYR A O 1
ATOM 1367 N N . VAL A 1 177 ? 58.013 21.816 37.865 1.00 15.55 177 VAL A N 1
ATOM 1368 C CA . VAL A 1 177 ? 57.087 21.468 36.811 1.00 14.78 177 VAL A CA 1
ATOM 1369 C C . VAL A 1 177 ? 57.609 22.175 35.573 1.00 15.91 177 VAL A C 1
ATOM 1370 O O . VAL A 1 177 ? 58.014 23.340 35.630 1.00 13.80 177 VAL A O 1
ATOM 1374 N N . SER A 1 178 ? 57.633 21.458 34.457 1.00 17.43 178 SER A N 1
ATOM 1375 C CA . SER A 1 178 ? 58.150 22.025 33.220 1.00 18.81 178 SER A CA 1
ATOM 1376 C C . SER A 1 178 ? 57.096 22.252 32.139 1.00 18.27 178 SER A C 1
ATOM 1377 O O . SER A 1 178 ? 57.431 22.638 31.021 1.00 19.98 178 SER A O 1
ATOM 1380 N N . SER A 1 179 ? 55.828 22.014 32.462 1.00 17.68 179 SER A N 1
ATOM 1381 C CA . SER A 1 179 ? 54.763 22.221 31.484 1.00 17.94 179 SER A CA 1
ATOM 1382 C C . SER A 1 179 ? 53.428 22.466 32.167 1.00 17.32 179 SER A C 1
ATOM 1383 O O . SER A 1 179 ? 53.268 22.164 33.348 1.00 17.33 179 SER A O 1
ATOM 1386 N N . VAL A 1 180 ? 52.478 23.025 31.420 1.00 17.99 180 VAL A N 1
ATOM 1387 C CA . VAL A 1 180 ? 51.146 23.301 31.945 1.00 18.84 180 VAL A CA 1
ATOM 1388 C C . VAL A 1 180 ? 50.476 22.009 32.405 1.00 19.31 180 VAL A C 1
ATOM 1389 O O . VAL A 1 180 ? 49.747 21.995 33.396 1.00 18.82 180 VAL A O 1
ATOM 1393 N N . GLN A 1 181 ? 50.728 20.927 31.674 1.00 20.67 181 GLN A N 1
ATOM 1394 C CA . GLN A 1 181 ? 50.136 19.631 31.984 1.00 21.50 181 GLN A CA 1
ATOM 1395 C C . GLN A 1 181 ? 50.600 19.038 33.309 1.00 19.70 181 GLN A C 1
ATOM 1396 O O . GLN A 1 181 ? 49.792 18.467 34.039 1.00 19.97 181 GLN A O 1
ATOM 1402 N N . GLU A 1 182 ? 51.889 19.164 33.621 1.00 18.59 182 GLU A N 1
ATOM 1403 C CA . GLU A 1 182 ? 52.416 18.622 34.875 1.00 18.98 182 GLU A CA 1
ATOM 1404 C C . GLU A 1 182 ? 51.789 19.336 36.064 1.00 18.36 182 GLU A C 1
ATOM 1405 O O . GLU A 1 182 ? 51.424 18.699 37.054 1.00 17.64 182 GLU A O 1
ATOM 1411 N N . VAL A 1 183 ? 51.665 20.657 35.963 1.00 17.68 183 VAL A N 1
ATOM 1412 C CA . VAL A 1 183 ? 51.071 21.446 37.034 1.00 18.63 183 VAL A CA 1
ATOM 1413 C C . VAL A 1 183 ? 49.599 21.075 37.186 1.00 19.46 183 VAL A C 1
ATOM 1414 O O . VAL A 1 183 ? 49.106 20.912 38.305 1.00 19.52 183 VAL A O 1
ATOM 1418 N N . TYR A 1 184 ? 48.896 20.937 36.062 1.00 18.53 184 TYR A N 1
ATOM 1419 C CA . TYR A 1 184 ? 47.490 20.565 36.111 1.00 19.36 184 TYR A CA 1
ATOM 1420 C C . TYR A 1 184 ? 47.297 19.285 36.934 1.00 18.77 184 TYR A C 1
ATOM 1421 O O . TYR A 1 184 ? 46.418 19.218 37.800 1.00 17.94 184 TYR A O 1
ATOM 1430 N N . GLU A 1 185 ? 48.115 18.267 36.675 1.00 17.62 185 GLU A N 1
ATOM 1431 C CA . GLU A 1 185 ? 47.984 17.016 37.422 1.00 17.54 185 GLU A CA 1
ATOM 1432 C C . GLU A 1 185 ? 48.240 17.272 38.916 1.00 16.57 185 GLU A C 1
ATOM 1433 O O . GLU A 1 185 ? 47.607 16.657 39.774 1.00 16.12 185 GLU A O 1
ATOM 1439 N N . VAL A 1 186 ? 49.149 18.197 39.226 1.00 16.36 186 VAL A N 1
ATOM 1440 C CA . VAL A 1 186 ? 49.439 18.539 40.618 1.00 14.53 186 VAL A CA 1
ATOM 1441 C C . VAL A 1 186 ? 48.160 19.069 41.260 1.00 15.40 186 VAL A C 1
ATOM 1442 O O . VAL A 1 186 ? 47.845 18.747 42.410 1.00 16.01 186 VAL A O 1
ATOM 1446 N N . MET A 1 187 ? 47.423 19.885 40.512 1.00 15.70 187 MET A N 1
ATOM 1447 C CA . MET A 1 187 ? 46.168 20.445 41.002 1.00 17.35 187 MET A CA 1
ATOM 1448 C C . MET A 1 187 ? 45.117 19.348 41.195 1.00 17.26 187 MET A C 1
ATOM 1449 O O . MET A 1 187 ? 44.324 19.401 42.137 1.00 17.49 187 MET A O 1
ATOM 1454 N N . ARG A 1 188 ? 45.104 18.360 40.301 1.00 17.73 188 ARG A N 1
ATOM 1455 C CA . ARG A 1 188 ? 44.144 17.263 40.407 1.00 18.35 188 ARG A CA 1
ATOM 1456 C C . ARG A 1 188 ? 44.477 16.425 41.645 1.00 18.38 188 ARG A C 1
ATOM 1457 O O . ARG A 1 188 ? 43.592 16.064 42.428 1.00 18.00 188 ARG A O 1
ATOM 1465 N N . ARG A 1 189 ? 45.760 16.128 41.821 1.00 18.42 189 ARG A N 1
ATOM 1466 C CA . ARG A 1 189 ? 46.228 15.357 42.969 1.00 20.25 189 ARG A CA 1
ATOM 1467 C C . ARG A 1 189 ? 45.856 16.049 44.278 1.00 18.57 189 ARG A C 1
ATOM 1468 O O . ARG A 1 189 ? 45.366 15.411 45.209 1.00 18.82 189 ARG A O 1
ATOM 1476 N N . GLY A 1 190 ? 46.098 17.355 44.347 1.00 17.33 190 GLY A N 1
ATOM 1477 C CA . GLY A 1 190 ? 45.775 18.101 45.551 1.00 16.11 190 GLY A CA 1
ATOM 1478 C C . GLY A 1 190 ? 44.280 18.106 45.823 1.00 16.57 190 GLY A C 1
ATOM 1479 O O . GLY A 1 190 ? 43.848 18.010 46.976 1.00 16.44 190 GLY A O 1
ATOM 1480 N N . GLY A 1 191 ? 43.484 18.224 44.763 1.00 15.93 191 GLY A N 1
ATOM 1481 C CA . GLY A 1 191 ? 42.040 18.225 44.928 1.00 15.67 191 GLY A CA 1
ATOM 1482 C C . GLY A 1 191 ? 41.603 16.893 45.498 1.00 15.57 191 GLY A C 1
ATOM 1483 O O . GLY A 1 191 ? 40.766 16.827 46.403 1.00 15.77 191 GLY A O 1
ATOM 1484 N N . ASN A 1 192 ? 42.188 15.823 44.971 1.00 14.67 192 ASN A N 1
ATOM 1485 C CA . ASN A 1 192 ? 41.880 14.475 45.440 1.00 15.03 192 ASN A CA 1
ATOM 1486 C C . ASN A 1 192 ? 42.191 14.360 46.930 1.00 14.27 192 ASN A C 1
ATOM 1487 O O . ASN A 1 192 ? 41.375 13.870 47.712 1.00 14.00 192 ASN A O 1
ATOM 1492 N N . ALA A 1 193 ? 43.383 14.813 47.310 1.00 13.40 193 ALA A N 1
ATOM 1493 C CA . ALA A 1 193 ? 43.818 14.767 48.702 1.00 12.70 193 ALA A CA 1
ATOM 1494 C C . ALA A 1 193 ? 42.866 15.547 49.609 1.00 11.74 193 ALA A C 1
ATOM 1495 O O . ALA A 1 193 ? 42.596 15.140 50.738 1.00 11.34 193 ALA A O 1
ATOM 1497 N N . ARG A 1 194 ? 42.347 16.668 49.121 1.00 12.63 194 ARG A N 1
ATOM 1498 C CA . ARG A 1 194 ? 41.415 17.453 49.931 1.00 14.20 194 ARG A CA 1
ATOM 1499 C C . ARG A 1 194 ? 40.105 16.716 50.204 1.00 13.64 194 ARG A C 1
ATOM 1500 O O . ARG A 1 194 ? 39.538 16.830 51.293 1.00 14.44 194 ARG A O 1
ATOM 1508 N N . ALA A 1 195 ? 39.627 15.972 49.210 1.00 11.84 195 ALA A N 1
ATOM 1509 C CA . ALA A 1 195 ? 38.388 15.219 49.342 1.00 12.82 195 ALA A CA 1
ATOM 1510 C C . ALA A 1 195 ? 38.609 14.065 50.322 1.00 14.60 195 ALA A C 1
ATOM 1511 O O . ALA A 1 195 ? 37.718 13.721 51.098 1.00 15.54 195 ALA A O 1
ATOM 1513 N N . VAL A 1 196 ? 39.797 13.468 50.281 1.00 15.07 196 VAL A N 1
ATOM 1514 C CA . VAL A 1 196 ? 40.132 12.376 51.192 1.00 14.82 196 VAL A CA 1
ATOM 1515 C C . VAL A 1 196 ? 40.056 12.863 52.643 1.00 16.27 196 VAL A C 1
ATOM 1516 O O . VAL A 1 196 ? 39.431 12.226 53.484 1.00 17.61 196 VAL A O 1
ATOM 1520 N N . ALA A 1 197 ? 40.692 13.998 52.925 1.00 16.61 197 ALA A N 1
ATOM 1521 C CA . ALA A 1 197 ? 40.691 14.564 54.271 1.00 17.25 197 ALA A CA 1
ATOM 1522 C C . ALA A 1 197 ? 39.283 14.923 54.716 1.00 17.07 197 ALA A C 1
ATOM 1523 O O . ALA A 1 197 ? 38.873 14.592 55.831 1.00 14.96 197 ALA A O 1
ATOM 1525 N N . ALA A 1 198 ? 38.548 15.604 53.834 1.00 18.04 198 ALA A N 1
ATOM 1526 C CA . ALA A 1 198 ? 37.176 16.017 54.114 1.00 18.65 198 ALA A CA 1
ATOM 1527 C C . ALA A 1 198 ? 36.248 14.834 54.374 1.00 19.41 198 ALA A C 1
ATOM 1528 O O . ALA A 1 198 ? 35.343 14.920 55.199 1.00 20.61 198 ALA A O 1
ATOM 1530 N N . THR A 1 199 ? 36.482 13.729 53.673 1.00 20.25 199 THR A N 1
ATOM 1531 C CA . THR A 1 199 ? 35.649 12.535 53.803 1.00 20.19 199 THR A CA 1
ATOM 1532 C C . THR A 1 199 ? 36.007 11.575 54.951 1.00 21.52 199 THR A C 1
ATOM 1533 O O . THR A 1 199 ? 35.118 11.039 55.614 1.00 20.81 199 THR A O 1
ATOM 1537 N N . ASN A 1 200 ? 37.298 11.364 55.190 1.00 22.37 200 ASN A N 1
ATOM 1538 C CA . ASN A 1 200 ? 37.728 10.403 56.206 1.00 24.62 200 ASN A CA 1
ATOM 1539 C C . ASN A 1 200 ? 38.342 10.932 57.504 1.00 26.74 200 ASN A C 1
ATOM 1540 O O . ASN A 1 200 ? 38.561 10.153 58.434 1.00 26.59 200 ASN A O 1
ATOM 1545 N N . MET A 1 201 ? 38.615 12.229 57.587 1.00 29.08 201 MET A N 1
ATOM 1546 C CA . MET A 1 201 ? 39.254 12.767 58.785 1.00 32.06 201 MET A CA 1
ATOM 1547 C C . MET A 1 201 ? 38.397 13.569 59.745 1.00 33.27 201 MET A C 1
ATOM 1548 O O . MET A 1 201 ? 38.941 14.314 60.555 1.00 34.07 201 MET A O 1
ATOM 1553 N N . ASN A 1 202 ? 37.077 13.417 59.683 1.00 34.91 202 ASN A N 1
ATOM 1554 C CA . ASN A 1 202 ? 36.201 14.178 60.572 1.00 36.17 202 ASN A CA 1
ATOM 1555 C C . ASN A 1 202 ? 36.667 15.630 60.519 1.00 36.83 202 ASN A C 1
ATOM 1556 O O . ASN A 1 202 ? 37.040 16.229 61.531 1.00 36.85 202 ASN A O 1
ATOM 1561 N N . GLN A 1 203 ? 36.646 16.181 59.314 1.00 36.60 203 GLN A N 1
ATOM 1562 C CA . GLN A 1 203 ? 37.091 17.539 59.076 1.00 37.20 203 GLN A CA 1
ATOM 1563 C C . GLN A 1 203 ? 36.064 18.284 58.231 1.00 37.90 203 GLN A C 1
ATOM 1564 O O . GLN A 1 203 ? 35.589 17.765 57.221 1.00 37.90 203 GLN A O 1
ATOM 1570 N N . GLU A 1 204 ? 35.716 19.495 58.657 1.00 38.63 204 GLU A N 1
ATOM 1571 C CA . GLU A 1 204 ? 34.756 20.316 57.929 1.00 38.83 204 GLU A CA 1
ATOM 1572 C C . GLU A 1 204 ? 35.502 20.997 56.788 1.00 37.66 204 GLU A C 1
ATOM 1573 O O . GLU A 1 204 ? 36.430 21.768 57.019 1.00 37.97 204 GLU A O 1
ATOM 1579 N N . SER A 1 205 ? 35.094 20.706 55.558 1.00 36.28 205 SER A N 1
ATOM 1580 C CA . SER A 1 205 ? 35.736 21.276 54.377 1.00 34.93 205 SER A CA 1
ATOM 1581 C C . SER A 1 205 ? 35.591 22.795 54.292 1.00 33.04 205 SER A C 1
ATOM 1582 O O . SER A 1 205 ? 36.438 23.487 53.723 1.00 33.97 205 SER A O 1
ATOM 1585 N N . SER A 1 206 ? 34.513 23.308 54.866 1.00 29.62 206 SER A N 1
ATOM 1586 C CA . SER A 1 206 ? 34.230 24.735 54.841 1.00 27.34 206 SER A CA 1
AT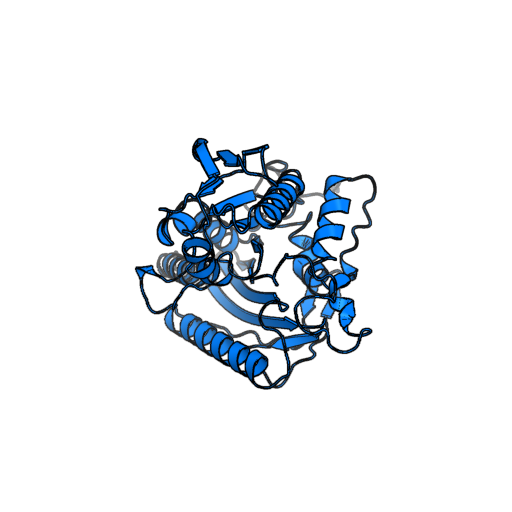OM 1587 C C . SER A 1 206 ? 35.048 25.536 55.848 1.00 25.40 206 SER A C 1
ATOM 1588 O O . SER A 1 206 ? 35.065 26.759 55.790 1.00 23.50 206 SER A O 1
ATOM 1591 N N . ARG A 1 207 ? 35.723 24.842 56.761 1.00 24.55 207 ARG A N 1
ATOM 1592 C CA . ARG A 1 207 ? 36.512 25.490 57.802 1.00 24.04 207 ARG A CA 1
ATOM 1593 C C . ARG A 1 207 ? 38.023 25.331 57.620 1.00 22.80 207 ARG A C 1
ATOM 1594 O O . ARG A 1 207 ? 38.796 25.596 58.540 1.00 21.69 207 ARG A O 1
ATOM 1602 N N . SER A 1 208 ? 38.452 24.892 56.443 1.00 21.49 208 SER A N 1
ATOM 1603 C CA . SER A 1 208 ? 39.877 24.735 56.197 1.00 19.84 208 SER A CA 1
ATOM 1604 C C . SER A 1 208 ? 40.346 25.669 55.085 1.00 18.12 208 SER A C 1
ATOM 1605 O O . SER A 1 208 ? 39.578 26.001 54.185 1.00 18.91 208 SER A O 1
ATOM 1608 N N . HIS A 1 209 ? 41.597 26.116 55.172 1.00 16.82 209 HIS A N 1
ATOM 1609 C CA . HIS A 1 209 ? 42.184 26.988 54.153 1.00 16.26 209 HIS A CA 1
ATOM 1610 C C . HIS A 1 209 ? 43.060 26.128 53.244 1.00 16.18 209 HIS A C 1
ATOM 1611 O O . HIS A 1 209 ? 43.694 25.179 53.708 1.00 15.06 209 HIS A O 1
ATOM 1618 N N . SER A 1 210 ? 43.117 26.473 51.963 1.00 15.06 210 SER A N 1
ATOM 1619 C CA . SER A 1 210 ? 43.973 25.747 51.034 1.00 15.77 210 SER A CA 1
ATOM 1620 C C . SER A 1 210 ? 44.923 26.778 50.437 1.00 13.51 210 SER A C 1
ATOM 1621 O O . SER A 1 210 ? 44.516 27.896 50.126 1.00 13.61 210 SER A O 1
ATOM 1624 N N . ILE A 1 211 ? 46.193 26.418 50.293 1.00 12.69 211 ILE A N 1
ATOM 1625 C CA . ILE A 1 211 ? 47.161 27.351 49.736 1.00 11.36 211 ILE A CA 1
ATOM 1626 C C . ILE A 1 211 ? 48.014 26.719 48.637 1.00 11.83 211 ILE A C 1
ATOM 1627 O O . ILE A 1 211 ? 48.727 25.744 48.866 1.00 10.80 211 ILE A O 1
ATOM 1632 N N . PHE A 1 212 ? 47.929 27.289 47.440 1.00 13.09 212 PHE A N 1
ATOM 1633 C CA . PHE A 1 212 ? 48.694 26.808 46.297 1.00 11.31 212 PHE A CA 1
ATOM 1634 C C . PHE A 1 212 ? 49.837 27.797 46.125 1.00 11.71 212 PHE A C 1
ATOM 1635 O O . PHE A 1 212 ? 49.599 29.002 46.001 1.00 11.80 212 PHE A O 1
ATOM 1643 N N . VAL A 1 213 ? 51.069 27.291 46.110 1.00 11.91 213 VAL A N 1
ATOM 1644 C CA . VAL A 1 213 ? 52.242 28.147 45.981 1.00 12.63 213 VAL A CA 1
ATOM 1645 C C . VAL A 1 213 ? 53.011 27.875 44.691 1.00 14.18 213 VAL A C 1
ATOM 1646 O O . VAL A 1 213 ? 53.345 26.732 44.376 1.00 15.13 213 VAL A O 1
ATOM 1650 N N . ILE A 1 214 ? 53.287 28.939 43.948 1.00 14.80 214 ILE A N 1
ATOM 1651 C CA . ILE A 1 214 ? 54.032 28.845 42.704 1.00 14.27 214 ILE A CA 1
ATOM 1652 C C . ILE A 1 214 ? 55.265 29.700 42.902 1.00 15.83 214 ILE A C 1
ATOM 1653 O O . ILE A 1 214 ? 55.161 30.858 43.310 1.00 16.20 214 ILE A O 1
ATOM 1658 N N . THR A 1 215 ? 56.433 29.130 42.637 1.00 15.76 215 THR A N 1
ATOM 1659 C CA . THR A 1 215 ? 57.659 29.886 42.780 1.00 18.04 215 THR A CA 1
ATOM 1660 C C . THR A 1 215 ? 58.396 29.846 41.454 1.00 20.29 215 THR A C 1
ATOM 1661 O O . THR A 1 215 ? 58.696 28.772 40.916 1.00 20.65 215 THR A O 1
ATOM 1665 N N . ILE A 1 216 ? 58.666 31.028 40.920 1.00 20.06 216 ILE A N 1
ATOM 1666 C CA . ILE A 1 216 ? 59.349 31.131 39.649 1.00 21.18 216 ILE A CA 1
ATOM 1667 C C . ILE A 1 216 ? 60.719 31.785 39.766 1.00 21.47 216 ILE A C 1
ATOM 1668 O O . ILE A 1 216 ? 60.853 32.923 40.213 1.00 20.91 216 ILE A O 1
ATOM 1673 N N . THR A 1 217 ? 61.738 31.045 39.361 1.00 22.09 217 THR A N 1
ATOM 1674 C CA . THR A 1 217 ? 63.091 31.554 39.384 1.00 23.84 217 THR A CA 1
ATOM 1675 C C . THR A 1 217 ? 63.513 31.847 37.945 1.00 23.56 217 THR A C 1
ATOM 1676 O O . THR A 1 217 ? 63.156 31.115 37.012 1.00 22.52 217 THR A O 1
ATOM 1680 N N . GLN A 1 218 ? 64.258 32.929 37.765 1.00 22.72 218 GLN A N 1
ATOM 1681 C CA . GLN A 1 218 ? 64.731 33.293 36.440 1.00 23.01 218 GLN A CA 1
ATOM 1682 C C . GLN A 1 218 ? 66.174 33.763 36.530 1.00 23.15 218 GLN A C 1
ATOM 1683 O O . GLN A 1 218 ? 66.549 34.498 37.450 1.00 22.66 218 GLN A O 1
ATOM 1689 N N . LYS A 1 219 ? 66.988 33.322 35.581 1.00 23.13 219 LYS A N 1
ATOM 1690 C CA . LYS A 1 219 ? 68.384 33.719 35.549 1.00 22.42 219 LYS A CA 1
ATOM 1691 C C . LYS A 1 219 ? 68.766 34.269 34.180 1.00 22.38 219 LYS A C 1
ATOM 1692 O O . LYS A 1 219 ? 68.406 33.692 33.141 1.00 21.59 219 LYS A O 1
ATOM 1698 N N . ASN A 1 220 ? 69.463 35.400 34.181 1.00 19.98 220 ASN A N 1
ATOM 1699 C CA . ASN A 1 220 ? 69.934 35.993 32.940 1.00 20.59 220 ASN A CA 1
ATOM 1700 C C . ASN A 1 220 ? 71.343 35.412 32.814 1.00 21.06 220 ASN A C 1
ATOM 1701 O O . ASN A 1 220 ? 72.268 35.828 33.517 1.00 20.80 220 ASN A O 1
ATOM 1706 N N . VAL A 1 221 ? 71.495 34.436 31.928 1.00 22.78 221 VAL A N 1
ATOM 1707 C CA . VAL A 1 221 ? 72.771 33.763 31.735 1.00 24.55 221 VAL A CA 1
ATOM 1708 C C . VAL A 1 221 ? 73.889 34.646 31.197 1.00 25.70 221 VAL A C 1
ATOM 1709 O O . VAL A 1 221 ? 75.047 34.238 31.191 1.00 26.23 221 VAL A O 1
ATOM 1713 N N . GLU A 1 222 ? 73.550 35.853 30.754 1.00 27.08 222 GLU A N 1
ATOM 1714 C CA . GLU A 1 222 ? 74.557 36.775 30.233 1.00 28.82 222 GLU A CA 1
ATOM 1715 C C . GLU A 1 222 ? 75.129 37.674 31.320 1.00 28.36 222 GLU A C 1
ATOM 1716 O O . GLU A 1 222 ? 76.279 38.097 31.244 1.00 29.76 222 GLU A O 1
ATOM 1722 N N . THR A 1 223 ? 74.322 37.965 32.332 1.00 27.13 223 THR A N 1
ATOM 1723 C CA . THR A 1 223 ? 74.750 38.821 33.429 1.00 25.08 223 THR A CA 1
ATOM 1724 C C . THR A 1 223 ? 75.046 38.005 34.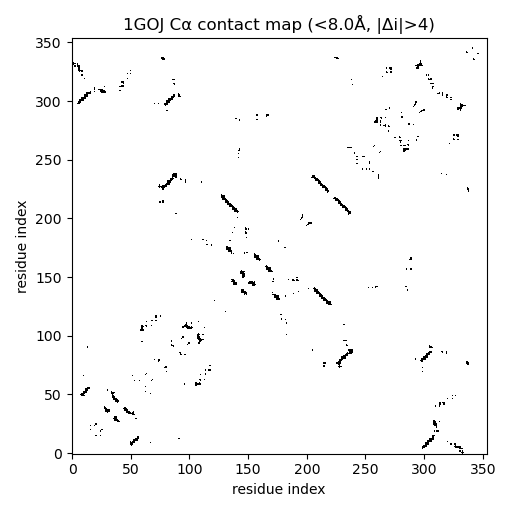684 1.00 24.06 223 THR A C 1
ATOM 1725 O O . THR A 1 223 ? 75.633 38.511 35.641 1.00 23.69 223 THR A O 1
ATOM 1729 N N . GLY A 1 224 ? 74.638 36.740 34.679 1.00 22.62 224 GLY A N 1
ATOM 1730 C CA . GLY A 1 224 ? 74.860 35.904 35.842 1.00 21.76 224 GLY A CA 1
ATOM 1731 C C . GLY A 1 224 ? 73.938 36.298 36.987 1.00 21.25 224 GLY A C 1
ATOM 1732 O O . GLY A 1 224 ? 74.039 35.763 38.086 1.00 21.28 224 GLY A O 1
ATOM 1733 N N . SER A 1 225 ? 73.041 37.244 36.730 1.00 20.48 225 SER A N 1
ATOM 1734 C CA . SER A 1 225 ? 72.095 37.703 37.742 1.00 21.28 225 SER A CA 1
ATOM 1735 C C . SER A 1 225 ? 70.853 36.818 37.733 1.00 20.40 225 SER A C 1
ATOM 1736 O O . SER A 1 225 ? 70.326 36.490 36.673 1.00 19.93 225 SER A O 1
ATOM 1739 N N . ALA A 1 226 ? 70.388 36.430 38.913 1.00 19.91 226 ALA A N 1
ATOM 1740 C CA . ALA A 1 226 ? 69.206 35.583 39.010 1.00 20.14 226 ALA A CA 1
ATOM 1741 C C . ALA A 1 226 ? 68.304 36.048 40.140 1.00 20.26 226 ALA A C 1
ATOM 1742 O O . ALA A 1 226 ? 68.783 36.434 41.205 1.00 21.68 226 ALA A O 1
ATOM 1744 N N . LYS A 1 227 ? 66.996 36.008 39.903 1.00 19.69 227 LYS A N 1
ATOM 1745 C CA . LYS A 1 227 ? 66.032 36.425 40.909 1.00 19.23 227 LYS A CA 1
ATOM 1746 C C . LYS A 1 227 ? 64.824 35.499 40.914 1.00 19.38 227 LYS A C 1
ATOM 1747 O O . LYS A 1 227 ? 64.711 34.600 40.079 1.00 18.54 227 LYS A O 1
ATOM 1753 N N . SER A 1 228 ? 63.918 35.723 41.860 1.00 19.50 228 SER A N 1
ATOM 1754 C CA . SER A 1 228 ? 62.728 34.896 41.962 1.00 19.77 228 SER A CA 1
ATOM 1755 C C . SER A 1 228 ? 61.525 35.676 42.478 1.00 19.34 228 SER A C 1
ATOM 1756 O O . SER A 1 228 ? 61.657 36.744 43.079 1.00 18.59 228 SER A O 1
ATOM 1759 N N . GLY A 1 229 ? 60.350 35.113 42.243 1.00 18.82 229 GLY A N 1
ATOM 1760 C CA . GLY A 1 229 ? 59.122 35.726 42.701 1.00 19.28 229 GLY A CA 1
ATOM 1761 C C . GLY A 1 229 ? 58.188 34.596 43.077 1.00 19.55 229 GLY A C 1
ATOM 1762 O O . GLY A 1 229 ? 58.231 33.525 42.469 1.00 19.21 229 GLY A O 1
ATOM 1763 N N . GLN A 1 230 ? 57.356 34.795 44.086 1.00 19.44 230 GLN A N 1
ATOM 1764 C CA . GLN A 1 230 ? 56.440 33.725 44.442 1.00 19.94 230 GLN A CA 1
ATOM 1765 C C . GLN A 1 230 ? 55.033 34.236 44.638 1.00 19.16 230 GLN A C 1
ATOM 1766 O O . GLN A 1 230 ? 54.814 35.342 45.140 1.00 19.57 230 GLN A O 1
ATOM 1772 N N . LEU A 1 231 ? 54.081 33.420 44.201 1.00 17.45 231 LEU A N 1
ATOM 1773 C CA . LEU A 1 231 ? 52.676 33.752 44.293 1.00 15.96 231 LEU A CA 1
ATOM 1774 C C . LEU A 1 231 ? 51.924 32.746 45.156 1.00 14.78 231 LEU A C 1
ATOM 1775 O O . LEU A 1 231 ? 52.034 31.533 44.948 1.00 13.57 231 LEU A O 1
ATOM 1780 N N . PHE A 1 232 ? 51.174 33.255 46.130 1.00 13.31 232 PHE A N 1
ATOM 1781 C CA . PHE A 1 232 ? 50.373 32.409 47.013 1.00 12.43 232 PHE A CA 1
ATOM 1782 C C . PHE A 1 232 ? 48.917 32.593 46.593 1.00 12.91 232 PHE A C 1
ATOM 1783 O O . PHE A 1 232 ? 48.408 33.720 46.562 1.00 14.24 232 PHE A O 1
ATOM 1791 N N . LEU A 1 233 ? 48.258 31.489 46.258 1.00 12.08 233 LEU A N 1
ATOM 1792 C CA . LEU A 1 233 ? 46.861 31.502 45.827 1.00 11.36 233 LEU A CA 1
ATOM 1793 C C . LEU A 1 233 ? 46.081 30.824 46.943 1.00 11.39 233 LEU A C 1
ATOM 1794 O O . LEU A 1 233 ? 46.173 29.610 47.140 1.00 12.20 233 LEU A O 1
ATOM 1799 N N . VAL A 1 234 ? 45.309 31.630 47.663 1.00 11.68 234 VAL A N 1
ATOM 1800 C CA . VAL A 1 234 ? 44.580 31.179 48.836 1.00 11.51 234 VAL A CA 1
ATOM 1801 C C . VAL A 1 234 ? 43.064 31.072 48.768 1.00 11.51 234 VAL A C 1
ATOM 1802 O O . VAL A 1 234 ? 42.374 32.030 48.426 1.00 11.57 234 VAL A O 1
ATOM 1806 N N . ASP A 1 235 ? 42.559 29.894 49.121 1.00 12.08 235 ASP A N 1
ATOM 1807 C CA . ASP A 1 235 ? 41.125 29.630 49.166 1.00 12.84 235 ASP A CA 1
ATOM 1808 C C . ASP A 1 235 ? 40.831 29.510 50.661 1.00 12.10 235 ASP A C 1
ATOM 1809 O O . ASP A 1 235 ? 41.053 28.462 51.269 1.00 12.44 235 ASP A O 1
ATOM 1814 N N . LEU A 1 236 ? 40.344 30.595 51.248 1.00 11.22 236 LEU A N 1
ATOM 1815 C CA . LEU A 1 236 ? 40.064 30.644 52.679 1.00 11.41 236 LEU A CA 1
ATOM 1816 C C . LEU A 1 236 ? 38.856 29.849 53.161 1.00 12.52 236 LEU A C 1
ATOM 1817 O O . LEU A 1 236 ? 37.954 29.497 52.383 1.00 11.59 236 LEU A O 1
ATOM 1822 N N . ALA A 1 237 ? 38.848 29.597 54.468 1.00 12.24 237 ALA A N 1
ATOM 1823 C CA . ALA A 1 237 ? 37.752 28.898 55.122 1.00 13.16 237 ALA A CA 1
ATOM 1824 C C . ALA A 1 237 ? 36.569 29.857 55.092 1.00 13.03 237 ALA A C 1
ATOM 1825 O O . ALA A 1 237 ? 36.743 31.050 54.829 1.00 11.96 237 ALA A O 1
ATOM 1827 N N . GLY A 1 238 ? 35.371 29.343 55.362 1.00 15.86 238 GLY A N 1
ATOM 1828 C CA . GLY A 1 238 ? 34.179 30.182 55.352 1.00 16.54 238 GLY A CA 1
ATOM 1829 C C . GLY A 1 238 ? 34.250 31.298 56.373 1.00 17.20 238 GLY A C 1
ATOM 1830 O O . GLY A 1 238 ? 34.672 31.080 57.501 1.00 18.83 238 GLY A O 1
ATOM 1831 N N . SER A 1 239 ? 33.825 32.495 55.987 1.00 18.52 239 SER A N 1
ATOM 1832 C CA . SER A 1 239 ? 33.861 33.641 56.887 1.00 19.54 239 SER A CA 1
ATOM 1833 C C . SER A 1 239 ? 32.596 33.837 57.735 1.00 22.09 239 SER A C 1
ATOM 1834 O O . SER A 1 239 ? 32.540 34.752 58.555 1.00 20.91 239 SER A O 1
ATOM 1837 N N . GLU A 1 240 ? 31.584 32.994 57.544 1.00 24.56 240 GLU A N 1
ATOM 1838 C CA . GLU A 1 240 ? 30.351 33.135 58.317 1.00 28.97 240 GLU A CA 1
ATOM 1839 C C . GLU A 1 240 ? 30.605 32.927 59.808 1.00 32.91 240 GLU A C 1
ATOM 1840 O O . GLU A 1 240 ? 31.555 32.242 60.199 1.00 33.18 240 GLU A O 1
ATOM 1846 N N . LYS A 1 241 ? 29.744 33.516 60.634 1.00 37.35 241 LYS A N 1
ATOM 1847 C CA . LYS A 1 241 ? 29.864 33.411 62.085 1.00 42.86 241 LYS A CA 1
ATOM 1848 C C . LYS A 1 241 ? 29.769 31.969 62.591 1.00 45.15 241 LYS A C 1
ATOM 1849 O O . LYS A 1 241 ? 28.862 31.226 62.215 1.00 44.81 241 LYS A O 1
ATOM 1855 N N . VAL A 1 242 ? 30.713 31.586 63.447 1.00 49.16 242 VAL A N 1
ATOM 1856 C CA . VAL A 1 242 ? 30.745 30.244 64.026 1.00 53.96 242 VAL A CA 1
ATOM 1857 C C . VAL A 1 242 ? 29.572 30.093 64.989 1.00 57.25 242 VAL A C 1
ATOM 1858 O O . VAL A 1 242 ? 28.639 29.327 64.739 1.00 57.61 242 VAL A O 1
ATOM 1862 N N . GLY A 1 243 ? 29.634 30.833 66.092 1.00 61.14 243 GLY A N 1
ATOM 1863 C CA . GLY A 1 243 ? 28.576 30.790 67.084 1.00 66.45 243 GLY A CA 1
ATOM 1864 C C . GLY A 1 243 ? 28.470 29.473 67.829 1.00 69.96 243 GLY A C 1
ATOM 1865 O O . GLY A 1 243 ? 27.636 29.335 68.724 1.00 70.81 243 GLY A O 1
ATOM 1866 N N . LYS A 1 244 ? 29.312 28.508 67.463 1.00 73.16 244 LYS A N 1
ATOM 1867 C CA . LYS A 1 244 ? 29.319 27.186 68.091 1.00 76.27 244 LYS A CA 1
ATOM 1868 C C . LYS A 1 244 ? 27.905 26.684 68.376 1.00 78.06 244 LYS A C 1
ATOM 1869 O O . LYS A 1 244 ? 27.683 25.914 69.314 1.00 78.69 244 LYS A O 1
ATOM 1875 N N . THR A 1 245 ? 26.953 27.125 67.557 1.00 80.02 245 THR A N 1
ATOM 1876 C CA . THR A 1 245 ? 25.556 26.738 67.711 1.00 81.97 245 THR A CA 1
ATOM 1877 C C . THR A 1 245 ? 24.815 26.877 66.381 1.00 83.20 245 THR A C 1
ATOM 1878 O O . THR A 1 245 ? 24.195 27.907 66.111 1.00 83.62 245 THR A O 1
ATOM 1882 N N . GLY A 1 246 ? 24.885 25.839 65.552 1.00 84.31 246 GLY A N 1
ATOM 1883 C CA . GLY A 1 246 ? 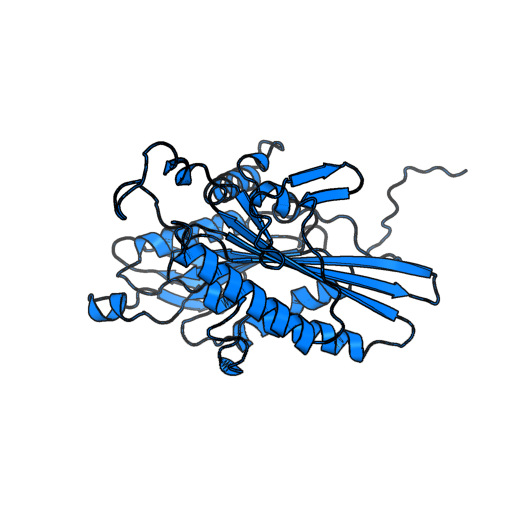24.210 25.883 64.268 1.00 85.77 246 GLY A CA 1
ATOM 1884 C C . GLY A 1 246 ? 24.651 24.810 63.289 1.00 86.84 246 GLY A C 1
ATOM 1885 O O . GLY A 1 246 ? 24.099 24.703 62.193 1.00 87.08 246 GLY A O 1
ATOM 1886 N N . ALA A 1 247 ? 25.643 24.014 63.677 1.00 87.60 247 ALA A N 1
ATOM 1887 C CA . ALA A 1 247 ? 26.146 22.950 62.814 1.00 88.43 247 ALA A CA 1
ATOM 1888 C C . ALA A 1 247 ? 26.673 21.774 63.630 1.00 88.75 247 ALA A C 1
ATOM 1889 O O . ALA A 1 247 ? 27.657 21.136 63.250 1.00 89.04 247 ALA A O 1
ATOM 1891 N N . SER A 1 248 ? 26.010 21.489 64.747 1.00 88.93 248 SER A N 1
ATOM 1892 C CA . SER A 1 248 ? 26.409 20.393 65.625 1.00 88.92 248 SER A CA 1
ATOM 1893 C C . SER A 1 248 ? 27.875 20.551 66.021 1.00 88.93 248 SER A C 1
ATOM 1894 O O . SER A 1 248 ? 28.764 19.965 65.401 1.00 89.07 248 SER A O 1
ATOM 1897 N N . GLY A 1 249 ? 28.117 21.348 67.056 1.00 88.74 249 GLY A N 1
ATOM 1898 C CA . GLY A 1 249 ? 29.475 21.581 67.511 1.00 88.27 249 GLY A CA 1
ATOM 1899 C C . GLY A 1 249 ? 30.126 20.389 68.187 1.00 87.80 249 GLY A C 1
ATOM 1900 O O . GLY A 1 249 ? 29.495 19.688 68.980 1.00 88.03 249 GLY A O 1
ATOM 1901 N N . GLN A 1 250 ? 31.396 20.161 67.865 1.00 87.21 250 GLN A N 1
ATOM 1902 C CA . GLN A 1 250 ? 32.161 19.061 68.444 1.00 86.36 250 GLN A CA 1
ATOM 1903 C C . GLN A 1 250 ? 32.399 19.389 69.916 1.00 85.34 250 GLN A C 1
ATOM 1904 O O . GLN A 1 250 ? 31.507 19.897 70.598 1.00 85.09 250 GLN A O 1
ATOM 1910 N N . THR A 1 251 ? 33.597 19.094 70.408 1.00 84.07 251 THR A N 1
ATOM 1911 C CA . THR A 1 251 ? 33.918 19.407 71.791 1.00 83.07 251 THR A CA 1
ATOM 1912 C C . THR A 1 251 ? 34.038 20.924 71.855 1.00 82.40 251 THR A C 1
ATOM 1913 O O . THR A 1 251 ? 34.607 21.546 70.957 1.00 82.25 251 THR A O 1
ATOM 1917 N N . LEU A 1 252 ? 33.487 21.518 72.907 1.00 81.77 252 LEU A N 1
ATOM 1918 C CA . LEU A 1 252 ? 33.529 22.965 73.070 1.00 80.74 252 LEU A CA 1
ATOM 1919 C C . LEU A 1 252 ? 34.964 23.485 73.008 1.00 80.07 252 LEU A C 1
ATOM 1920 O O . LEU A 1 252 ? 35.196 24.642 72.658 1.00 79.98 252 LEU A O 1
ATOM 1925 N N . GLU A 1 253 ? 35.924 22.626 73.342 1.00 79.48 253 GLU A N 1
ATOM 1926 C CA . GLU A 1 253 ? 37.335 23.007 73.318 1.00 79.01 253 GLU A CA 1
ATOM 1927 C C . GLU A 1 253 ? 37.814 23.262 71.891 1.00 78.72 253 GLU A C 1
ATOM 1928 O O . GLU A 1 253 ? 38.245 24.371 71.562 1.00 78.38 253 GLU A O 1
ATOM 1934 N N . GLU A 1 254 ? 37.740 22.234 71.048 1.00 77.96 254 GLU A N 1
ATOM 1935 C CA . GLU A 1 254 ? 38.160 22.354 69.657 1.00 77.74 254 GLU A CA 1
ATOM 1936 C C . GLU A 1 254 ? 37.427 23.507 68.989 1.00 77.30 254 GLU A C 1
ATOM 1937 O O . GLU A 1 254 ? 37.817 23.964 67.914 1.00 76.78 254 GLU A O 1
ATOM 1943 N N . ALA A 1 255 ? 36.360 23.973 69.631 1.00 77.09 255 ALA A N 1
ATOM 1944 C CA . ALA A 1 255 ? 35.583 25.087 69.111 1.00 76.45 255 ALA A CA 1
ATOM 1945 C C . ALA A 1 255 ? 36.460 26.335 69.104 1.00 76.28 255 ALA A C 1
ATOM 1946 O O . ALA A 1 255 ? 35.962 27.459 69.021 1.00 76.06 255 ALA A O 1
ATOM 1948 N N . LYS A 1 256 ? 37.772 26.119 69.207 1.00 75.98 256 LYS A N 1
ATOM 1949 C CA . LYS A 1 256 ? 38.763 27.191 69.180 1.00 75.06 256 LYS A CA 1
ATOM 1950 C C . LYS A 1 256 ? 38.735 27.734 67.756 1.00 74.92 256 LYS A C 1
ATOM 1951 O O . LYS A 1 256 ? 39.583 28.533 67.358 1.00 75.10 256 LYS A O 1
ATOM 1957 N N . LYS A 1 257 ? 37.757 27.256 66.992 1.00 74.42 257 LYS A N 1
ATOM 1958 C CA . LYS A 1 257 ? 37.554 27.651 65.608 1.00 73.87 257 LYS A CA 1
ATOM 1959 C C . LYS A 1 257 ? 37.567 29.166 65.488 1.00 72.80 257 LYS A C 1
ATOM 1960 O O . LYS A 1 257 ? 38.116 29.724 64.535 1.00 72.48 257 LYS A O 1
ATOM 1966 N N . ILE A 1 258 ? 36.954 29.819 66.471 1.00 71.41 258 ILE A N 1
ATOM 1967 C CA . ILE A 1 258 ? 36.854 31.272 66.507 1.00 69.87 258 ILE A CA 1
ATOM 1968 C C . ILE A 1 258 ? 38.212 31.938 66.666 1.00 68.05 258 ILE A C 1
ATOM 1969 O O . ILE A 1 258 ? 38.389 33.093 66.290 1.00 68.42 258 ILE A O 1
ATOM 1974 N N . ASN A 1 259 ? 39.167 31.209 67.229 1.00 65.80 259 ASN A N 1
ATOM 1975 C CA . ASN A 1 259 ? 40.503 31.747 67.438 1.00 64.18 259 ASN A CA 1
ATOM 1976 C C . ASN A 1 259 ? 41.373 31.500 66.202 1.00 62.52 259 ASN A C 1
ATOM 1977 O O . ASN A 1 259 ? 42.354 32.206 65.969 1.00 62.33 259 ASN A O 1
ATOM 1982 N N . LYS A 1 260 ? 40.987 30.500 65.411 1.00 60.56 260 LYS A N 1
ATOM 1983 C CA . LYS A 1 260 ? 41.699 30.111 64.196 1.00 58.41 260 LYS A CA 1
ATOM 1984 C C . LYS A 1 260 ? 42.109 31.271 63.297 1.00 56.26 260 LYS A C 1
ATOM 1985 O O . LYS A 1 260 ? 41.734 32.417 63.518 1.00 56.25 260 LYS A O 1
ATOM 1991 N N . SER A 1 261 ? 42.877 30.942 62.264 1.00 54.27 261 SER A N 1
ATOM 1992 C CA . SER A 1 261 ? 43.353 31.918 61.291 1.00 51.61 261 SER A CA 1
ATOM 1993 C C . SER A 1 261 ? 42.222 32.772 60.745 1.00 49.24 261 SER A C 1
ATOM 1994 O O . SER A 1 261 ? 42.397 33.967 60.516 1.00 48.63 261 SER A O 1
ATOM 1997 N N . LEU A 1 262 ? 41.068 32.154 60.518 1.00 47.40 262 LEU A N 1
ATOM 1998 C CA . LEU A 1 262 ? 39.920 32.897 60.031 1.00 44.76 262 LEU A CA 1
ATOM 1999 C C . LEU A 1 262 ? 39.370 33.559 61.286 1.00 42.57 262 LEU A C 1
ATOM 2000 O O . LEU A 1 262 ? 38.354 33.152 61.841 1.00 44.13 262 LEU A O 1
ATOM 2005 N N . SER A 1 263 ? 40.100 34.568 61.735 1.00 39.31 263 SER A N 1
ATOM 2006 C CA . SER A 1 263 ? 39.789 35.354 62.919 1.00 35.57 263 SER A CA 1
ATOM 2007 C C . SER A 1 263 ? 41.095 36.092 63.143 1.00 32.13 263 SER A C 1
ATOM 2008 O O . SER A 1 263 ? 41.116 37.282 63.459 1.00 30.96 263 SER A O 1
ATOM 2011 N N . ALA A 1 264 ? 42.187 35.358 62.955 1.00 28.67 264 ALA A N 1
ATOM 2012 C CA . ALA A 1 264 ? 43.519 35.925 63.069 1.00 25.91 264 ALA A CA 1
ATOM 2013 C C . ALA A 1 264 ? 43.647 36.888 61.895 1.00 23.53 264 ALA A C 1
ATOM 2014 O O . ALA A 1 264 ? 44.257 37.950 62.011 1.00 23.73 264 ALA A O 1
ATOM 2016 N N . LEU A 1 265 ? 43.050 36.512 60.766 1.00 21.25 265 LEU A N 1
ATOM 2017 C CA . LEU A 1 265 ? 43.096 37.340 59.568 1.00 19.79 265 LEU A CA 1
ATOM 2018 C C . LEU A 1 265 ? 42.363 38.650 59.820 1.00 18.63 265 LEU A C 1
ATOM 2019 O O . LEU A 1 265 ? 42.828 39.715 59.418 1.00 19.17 265 LEU A O 1
ATOM 2024 N N . GLY A 1 266 ? 41.217 38.564 60.487 1.00 19.00 266 GLY A N 1
ATOM 2025 C CA . GLY A 1 266 ? 40.452 39.757 60.797 1.00 18.96 266 GLY A CA 1
ATOM 2026 C C . GLY A 1 266 ? 41.225 40.656 61.752 1.00 20.19 266 GLY A C 1
ATOM 2027 O O . GLY A 1 266 ? 41.309 41.870 61.549 1.00 21.46 266 GLY A O 1
ATOM 2028 N N . MET A 1 267 ? 41.810 40.063 62.790 1.00 20.52 267 MET A N 1
ATOM 2029 C CA . MET A 1 267 ? 42.572 40.835 63.770 1.00 20.56 267 MET A CA 1
ATOM 2030 C C . MET A 1 267 ? 43.802 41.469 63.136 1.00 19.00 267 MET A C 1
ATOM 2031 O O . MET A 1 267 ? 44.189 42.583 63.493 1.00 18.37 267 MET A O 1
ATOM 2036 N N . VAL A 1 268 ? 44.419 40.761 62.197 1.00 17.61 268 VAL A N 1
ATOM 2037 C CA . VAL A 1 268 ? 45.587 41.294 61.514 1.00 15.49 268 VAL A CA 1
ATOM 2038 C C . VAL A 1 268 ? 45.168 42.496 60.676 1.00 15.99 268 VAL A C 1
ATOM 2039 O O . VAL A 1 268 ? 45.850 43.515 60.661 1.00 16.14 268 VAL A O 1
ATOM 2043 N N . ILE A 1 269 ? 44.033 42.375 59.992 1.00 16.56 269 ILE A N 1
ATOM 2044 C CA . ILE A 1 269 ? 43.526 43.461 59.161 1.00 17.51 269 ILE A CA 1
ATOM 2045 C C . ILE A 1 269 ? 43.161 44.670 60.011 1.00 18.11 269 ILE A C 1
ATOM 2046 O O . ILE A 1 269 ? 43.436 45.805 59.629 1.00 18.16 269 ILE A O 1
ATOM 2051 N N . ASN A 1 270 ? 42.532 44.427 61.158 1.00 18.80 270 ASN A N 1
ATOM 2052 C CA . ASN A 1 270 ? 42.141 45.515 62.047 1.00 20.47 270 ASN A CA 1
ATOM 2053 C C . ASN A 1 270 ? 43.359 46.289 62.521 1.00 21.26 270 ASN A C 1
ATOM 2054 O O . ASN A 1 270 ? 43.391 47.516 62.438 1.00 21.87 270 ASN A O 1
ATOM 2059 N N . ALA A 1 271 ? 44.364 45.569 63.012 1.00 22.17 271 ALA A N 1
ATOM 2060 C CA . ALA A 1 271 ? 45.585 46.200 63.498 1.00 21.98 271 ALA A CA 1
ATOM 2061 C C . ALA A 1 271 ? 46.244 47.069 62.430 1.00 22.42 271 ALA A C 1
ATOM 2062 O O . ALA A 1 271 ? 46.682 48.179 62.718 1.00 22.97 271 ALA A O 1
ATOM 2064 N N . LEU A 1 272 ? 46.310 46.569 61.199 1.00 23.08 272 LEU A N 1
ATOM 2065 C CA . LEU A 1 272 ? 46.928 47.318 60.107 1.00 24.21 272 LEU A CA 1
ATOM 2066 C C . LEU A 1 272 ? 46.144 48.571 59.728 1.00 25.36 272 LEU A C 1
ATOM 2067 O O . LEU A 1 272 ? 46.733 49.603 59.403 1.00 25.88 272 LEU A O 1
ATOM 2072 N N . THR A 1 273 ? 44.818 48.486 59.764 1.00 25.69 273 THR A N 1
ATOM 2073 C CA . THR A 1 273 ? 43.986 49.631 59.414 1.00 26.85 273 THR A CA 1
ATOM 2074 C C . THR A 1 273 ? 43.968 50.650 60.551 1.00 26.79 273 THR A C 1
ATOM 2075 O O . THR A 1 273 ? 43.715 51.837 60.331 1.00 25.63 273 THR A O 1
ATOM 2079 N N . ASP A 1 274 ? 44.238 50.175 61.766 1.00 26.65 274 ASP A N 1
ATOM 2080 C CA . ASP A 1 274 ? 44.284 51.036 62.946 1.00 26.97 274 ASP A CA 1
ATOM 2081 C C . ASP A 1 274 ? 45.604 51.806 62.868 1.00 26.23 274 ASP A C 1
ATOM 2082 O O . ASP A 1 274 ? 45.630 53.029 62.994 1.00 26.26 274 ASP A O 1
ATOM 2087 N N . GLY A 1 275 ? 46.695 51.069 62.662 1.00 25.69 275 GLY A N 1
ATOM 2088 C CA . GLY A 1 275 ? 48.015 51.669 62.534 1.00 25.42 275 GLY A CA 1
ATOM 2089 C C . GLY A 1 275 ? 48.703 52.252 63.761 1.00 25.43 275 GLY A C 1
ATOM 2090 O O . GLY A 1 275 ? 49.788 52.815 63.637 1.00 26.78 275 GLY A O 1
ATOM 2091 N N . LYS A 1 276 ? 48.099 52.124 64.939 1.00 25.47 276 LYS A N 1
ATOM 2092 C CA . LYS A 1 276 ? 48.694 52.666 66.161 1.00 24.91 276 LYS A CA 1
ATOM 2093 C C . LYS A 1 276 ? 49.801 51.776 66.725 1.00 24.92 276 LYS A C 1
ATOM 2094 O O . LYS A 1 276 ? 50.568 52.209 67.594 1.00 24.11 276 LYS A O 1
ATOM 2100 N N . SER A 1 277 ? 49.870 50.537 66.239 1.00 23.92 277 SER A N 1
ATOM 2101 C CA . SER A 1 277 ? 50.861 49.571 66.707 1.00 23.66 277 SER A CA 1
ATOM 2102 C C . SER A 1 277 ? 51.496 48.766 65.564 1.00 25.32 277 SER A C 1
ATOM 2103 O O . SER A 1 277 ? 50.797 48.276 64.663 1.00 24.20 277 SER A O 1
ATOM 2106 N N . SER A 1 278 ? 52.820 48.626 65.607 1.00 25.57 278 SER A N 1
ATOM 2107 C CA . SER A 1 278 ? 53.542 47.873 64.585 1.00 27.17 278 SER A CA 1
ATOM 2108 C C . SER A 1 278 ? 53.531 46.390 64.935 1.00 28.05 278 SER A C 1
ATOM 2109 O O . SER A 1 278 ? 54.028 45.562 64.178 1.00 29.16 278 SER A O 1
ATOM 2112 N N . HIS A 1 279 ? 52.977 46.060 66.094 1.00 28.95 279 HIS A N 1
ATOM 2113 C CA . HIS A 1 279 ? 52.919 44.674 66.527 1.00 29.68 279 HIS A CA 1
ATOM 2114 C C . HIS A 1 279 ? 51.644 44.001 66.043 1.00 29.02 279 HIS A C 1
ATOM 2115 O O . HIS A 1 279 ? 50.722 43.747 66.821 1.00 29.56 279 HIS A O 1
ATOM 2122 N N . VAL A 1 280 ? 51.598 43.733 64.742 1.00 27.25 280 VAL A N 1
ATOM 2123 C CA . VAL A 1 280 ? 50.457 43.073 64.120 1.00 25.50 280 VAL A CA 1
ATOM 2124 C C . VAL A 1 280 ? 50.468 41.626 64.620 1.00 24.94 280 VAL A C 1
ATOM 2125 O O . VAL A 1 280 ? 51.519 41.004 64.681 1.00 25.52 280 VAL A O 1
ATOM 2129 N N . PRO A 1 281 ? 49.298 41.077 64.992 1.00 25.56 281 PRO A N 1
ATOM 2130 C CA . PRO A 1 281 ? 49.186 39.699 65.499 1.00 25.08 281 PRO A CA 1
ATOM 2131 C C . PRO A 1 281 ? 49.271 38.554 64.481 1.00 25.45 281 PRO A C 1
ATOM 2132 O O . PRO A 1 281 ? 48.394 37.694 64.435 1.00 25.49 281 PRO A O 1
ATOM 2136 N N . TYR A 1 282 ? 50.332 38.527 63.682 1.00 25.28 282 TYR A N 1
ATOM 2137 C CA . TYR A 1 282 ? 50.501 37.465 62.691 1.00 25.81 282 TYR A CA 1
ATOM 2138 C C . TYR A 1 282 ? 50.537 36.061 63.303 1.00 26.96 282 TYR A C 1
ATOM 2139 O O . TYR A 1 282 ? 50.130 35.089 62.661 1.00 26.96 282 TYR A O 1
ATOM 2148 N N . ARG A 1 283 ? 51.018 35.956 64.539 1.00 28.46 283 ARG A N 1
ATOM 2149 C CA . ARG A 1 283 ? 51.125 34.659 65.208 1.00 29.91 283 ARG A CA 1
ATOM 2150 C C . ARG A 1 283 ? 49.830 34.018 65.690 1.00 29.90 283 ARG A C 1
ATOM 2151 O O . ARG A 1 283 ? 49.828 32.852 66.074 1.00 31.02 283 ARG A O 1
ATOM 2159 N N . ASP A 1 284 ? 48.727 34.756 65.672 1.00 29.91 284 ASP A N 1
ATOM 2160 C CA . ASP A 1 284 ? 47.460 34.180 66.115 1.00 30.23 284 ASP A CA 1
ATOM 2161 C C . ASP A 1 284 ? 47.072 32.950 65.292 1.00 29.00 284 ASP A C 1
ATOM 2162 O O . ASP A 1 284 ? 46.177 32.193 65.678 1.00 28.83 284 ASP A O 1
ATOM 2167 N N . SER A 1 285 ? 47.735 32.756 64.154 1.00 26.64 285 SER A N 1
ATOM 2168 C CA . SER A 1 285 ? 47.446 31.608 63.300 1.00 24.16 285 SER A CA 1
ATOM 2169 C C . SER A 1 285 ? 48.572 31.336 62.318 1.00 22.60 285 SER A C 1
ATOM 2170 O O . SER A 1 285 ? 49.304 32.241 61.932 1.00 23.35 285 SER A O 1
ATOM 2173 N N . LYS A 1 286 ? 48.695 30.083 61.898 1.00 20.61 286 LYS A N 1
ATOM 2174 C CA . LYS A 1 286 ? 49.736 29.717 60.957 1.00 18.55 286 LYS A CA 1
ATOM 2175 C C . LYS A 1 286 ? 49.499 30.348 59.591 1.00 16.70 286 LYS A C 1
ATOM 2176 O O . LYS A 1 286 ? 50.446 30.647 58.871 1.00 14.51 286 LYS A O 1
ATOM 2182 N N . LEU A 1 287 ? 48.236 30.577 59.248 1.00 17.44 287 LEU A N 1
ATOM 2183 C CA . LEU A 1 287 ? 47.898 31.204 57.972 1.00 17.02 287 LEU A CA 1
ATOM 2184 C C . LEU A 1 287 ? 48.500 32.604 57.901 1.00 16.33 287 LEU A C 1
ATOM 2185 O O . LEU A 1 287 ? 49.152 32.965 56.921 1.00 16.06 287 LEU A O 1
ATOM 2190 N N . THR A 1 288 ? 48.278 33.392 58.949 1.00 16.82 288 THR A N 1
ATOM 2191 C CA . THR A 1 288 ? 48.782 34.756 58.978 1.00 17.61 288 THR A CA 1
ATOM 2192 C C . THR A 1 288 ? 50.290 34.849 59.141 1.00 17.65 288 THR A C 1
ATOM 2193 O O . THR A 1 288 ? 50.884 35.867 58.797 1.00 17.82 288 THR A O 1
ATOM 2197 N N . ARG A 1 289 ? 50.920 33.800 59.662 1.00 17.94 289 ARG A N 1
ATOM 2198 C CA . ARG A 1 289 ? 52.373 33.821 59.788 1.00 17.94 289 ARG A CA 1
ATOM 2199 C C . ARG A 1 289 ? 52.956 33.569 58.395 1.00 17.55 289 ARG A C 1
ATOM 2200 O O . ARG A 1 289 ? 53.835 34.295 57.931 1.00 16.22 289 ARG A O 1
ATOM 2208 N N . ILE A 1 290 ? 52.446 32.532 57.738 1.00 16.25 290 ILE A N 1
ATOM 2209 C CA . ILE A 1 290 ? 52.890 32.150 56.401 1.00 16.12 290 ILE A CA 1
ATOM 2210 C C . ILE A 1 290 ? 52.696 33.293 55.410 1.00 15.60 290 ILE A C 1
ATOM 2211 O O . ILE A 1 290 ? 53.555 33.562 54.568 1.00 15.40 290 ILE A O 1
ATOM 2216 N N . LEU A 1 291 ? 51.562 33.972 55.530 1.00 14.59 291 LEU A N 1
ATOM 2217 C CA . LEU A 1 291 ? 51.233 35.068 54.638 1.00 13.05 291 LEU A CA 1
ATOM 2218 C C . LEU A 1 291 ? 51.386 36.452 55.273 1.00 14.23 291 LEU A C 1
ATOM 2219 O O . LEU A 1 291 ? 50.713 37.394 54.857 1.00 12.00 291 LEU A O 1
ATOM 2224 N N . GLN A 1 292 ? 52.281 36.594 56.250 1.00 14.40 292 GLN A N 1
ATOM 2225 C CA . GLN A 1 292 ? 52.444 37.895 56.903 1.00 16.48 292 GLN A CA 1
ATOM 2226 C C . GLN A 1 292 ? 52.886 39.014 55.967 1.00 16.80 292 GLN A C 1
ATOM 2227 O O . GLN A 1 292 ? 52.384 40.131 56.064 1.00 17.13 292 GLN A O 1
ATOM 2233 N N . GLU A 1 293 ? 53.808 38.724 55.055 1.00 16.70 293 GLU A N 1
ATOM 2234 C CA . GLU A 1 293 ? 54.266 39.744 54.119 1.00 17.45 293 GLU A CA 1
ATOM 2235 C C . GLU A 1 293 ? 53.138 40.206 53.186 1.00 18.83 293 GLU A C 1
ATOM 2236 O O . GLU A 1 293 ? 53.147 41.342 52.711 1.00 18.89 293 GLU A O 1
ATOM 2242 N N . SER A 1 294 ? 52.173 39.325 52.920 1.00 18.78 294 SER A N 1
ATOM 2243 C CA . SER A 1 294 ? 51.058 39.663 52.040 1.00 18.75 294 SER A CA 1
ATOM 2244 C C . SER A 1 294 ? 50.168 40.719 52.676 1.00 19.83 294 SER A C 1
ATOM 2245 O O . SER A 1 294 ? 49.485 41.456 51.974 1.00 19.19 294 SER A O 1
ATOM 2248 N N . LEU A 1 295 ? 50.170 40.785 54.005 1.00 20.79 295 LEU A N 1
ATOM 2249 C CA . LEU A 1 295 ? 49.355 41.766 54.717 1.00 21.75 295 LEU A CA 1
ATOM 2250 C C . LEU A 1 295 ? 50.208 42.851 55.371 1.00 22.06 295 LEU A C 1
ATOM 2251 O O . LEU A 1 295 ? 50.592 42.733 56.538 1.00 20.92 295 LEU A O 1
ATOM 2256 N N . GLY A 1 296 ? 50.511 43.900 54.615 1.00 22.76 296 GLY A N 1
ATOM 2257 C CA . GLY A 1 296 ? 51.304 44.989 55.156 1.00 23.91 296 GLY A CA 1
ATOM 2258 C C . GLY A 1 296 ? 52.795 44.907 54.886 1.00 25.36 296 GLY A C 1
ATOM 2259 O O . GLY A 1 296 ? 53.560 45.747 55.370 1.00 24.83 296 GLY A O 1
ATOM 2260 N N . GLY A 1 297 ? 53.216 43.910 54.112 1.00 25.51 297 GLY A N 1
ATOM 2261 C CA . GLY A 1 297 ? 54.630 43.767 53.816 1.00 25.12 297 GLY A CA 1
ATOM 2262 C C . GLY A 1 297 ? 54.975 43.863 52.341 1.00 26.40 297 GLY A C 1
ATOM 2263 O O . GLY A 1 297 ? 54.274 44.506 51.555 1.00 23.83 297 GLY A O 1
ATOM 2264 N N . ASN A 1 298 ? 56.075 43.215 51.974 1.00 27.14 298 ASN A N 1
ATOM 2265 C CA . ASN A 1 298 ? 56.553 43.194 50.600 1.00 29.02 298 ASN A CA 1
ATOM 2266 C C . ASN A 1 298 ? 55.660 42.275 49.762 1.00 28.82 298 ASN A C 1
ATOM 2267 O O . ASN A 1 298 ? 55.882 41.066 49.713 1.00 30.16 298 ASN A O 1
ATOM 2272 N N . SER A 1 299 ? 54.661 42.838 49.092 1.00 28.63 299 SER A N 1
ATOM 2273 C CA . SER A 1 299 ? 53.767 42.011 48.293 1.00 26.99 299 SER A CA 1
ATOM 2274 C C . SER A 1 299 ? 52.718 42.752 47.482 1.00 26.89 299 SER A C 1
ATOM 2275 O O . SER A 1 299 ? 52.227 43.808 47.884 1.00 26.66 299 SER A O 1
ATOM 2278 N N . ARG A 1 300 ? 52.389 42.182 46.327 1.00 25.64 300 ARG A N 1
ATOM 2279 C CA . ARG A 1 300 ? 51.343 42.715 45.467 1.00 25.75 300 ARG A CA 1
ATOM 2280 C C . ARG A 1 300 ? 50.180 41.837 45.916 1.00 23.27 300 ARG A C 1
ATOM 2281 O O . ARG A 1 300 ? 50.124 40.655 45.582 1.00 23.49 300 ARG A O 1
ATOM 2289 N N . THR A 1 301 ? 49.260 42.402 46.684 1.00 20.28 301 THR A N 1
ATOM 2290 C CA . THR A 1 301 ? 48.156 41.613 47.210 1.00 18.72 301 THR A CA 1
ATOM 2291 C C . THR A 1 301 ? 46.778 41.926 46.649 1.00 16.55 301 THR A C 1
ATOM 2292 O O . THR A 1 301 ? 46.374 43.076 46.567 1.00 15.66 301 THR A O 1
ATOM 2296 N N . THR A 1 302 ? 46.066 40.877 46.256 1.00 15.51 302 THR A N 1
ATOM 2297 C CA . THR A 1 302 ? 44.725 41.034 45.729 1.00 15.70 302 THR A CA 1
ATOM 2298 C C . THR A 1 302 ? 43.760 40.215 46.579 1.00 14.64 302 THR A C 1
ATOM 2299 O O . THR A 1 302 ? 43.967 39.020 46.796 1.00 14.87 302 THR A O 1
ATOM 2303 N N . LEU A 1 303 ? 42.719 40.873 47.072 1.00 14.62 303 LEU A N 1
ATOM 2304 C CA . LEU A 1 303 ? 41.698 40.223 47.881 1.00 13.75 303 LEU A CA 1
ATOM 2305 C C . LEU A 1 303 ? 40.407 40.157 47.081 1.00 14.13 303 LEU A C 1
ATOM 2306 O O . LEU A 1 303 ? 39.865 41.180 46.671 1.00 14.24 303 LEU A O 1
ATOM 2311 N N . ILE A 1 304 ? 39.930 38.945 46.849 1.00 14.05 304 ILE A N 1
ATOM 2312 C CA . ILE A 1 304 ? 38.693 38.734 46.120 1.00 13.27 304 ILE A CA 1
ATOM 2313 C C . ILE A 1 304 ? 37.641 38.403 47.162 1.00 14.46 304 ILE A C 1
ATOM 2314 O O . ILE A 1 304 ? 37.754 37.391 47.853 1.00 15.80 304 ILE A O 1
ATOM 2319 N N . ILE A 1 305 ? 36.630 39.248 47.306 1.00 14.18 305 ILE A N 1
ATOM 2320 C CA . ILE A 1 305 ? 35.582 38.938 48.263 1.00 14.18 305 ILE A CA 1
ATOM 2321 C C . ILE A 1 305 ? 34.387 38.408 47.473 1.00 14.85 305 ILE A C 1
ATOM 2322 O O . ILE A 1 305 ? 33.815 39.105 46.634 1.00 15.01 305 ILE A O 1
ATOM 2327 N N . ASN A 1 306 ? 34.051 37.145 47.722 1.00 15.48 306 ASN A N 1
ATOM 2328 C CA . ASN A 1 306 ? 32.941 36.479 47.051 1.00 15.85 306 ASN A CA 1
ATOM 2329 C C . ASN A 1 306 ? 31.635 36.737 47.799 1.00 17.30 306 ASN A C 1
ATOM 2330 O O . ASN A 1 306 ? 31.537 36.503 49.008 1.00 19.23 306 ASN A O 1
ATOM 2335 N N . CYS A 1 307 ? 30.633 37.233 47.078 1.00 17.43 307 CYS A N 1
ATOM 2336 C CA . CYS A 1 307 ? 29.356 37.562 47.693 1.00 17.47 307 CYS A CA 1
ATOM 2337 C C . CYS A 1 307 ? 28.145 36.956 47.002 1.00 18.32 307 CYS A C 1
ATOM 2338 O O . CYS A 1 307 ? 28.163 36.667 45.802 1.00 18.96 307 CYS A O 1
ATOM 2341 N N . SER A 1 308 ? 27.090 36.774 47.785 1.00 17.43 308 SER A N 1
ATOM 2342 C CA . SER A 1 308 ? 25.825 36.285 47.273 1.00 16.33 308 SER A CA 1
ATOM 2343 C C . SER A 1 308 ? 25.025 37.559 47.037 1.00 16.69 308 SER A C 1
ATOM 2344 O O . SER A 1 308 ? 25.170 38.528 47.786 1.00 18.18 308 SER A O 1
ATOM 2347 N N . PRO A 1 309 ? 24.191 37.589 45.989 1.00 16.16 309 PRO A N 1
ATOM 2348 C CA . PRO A 1 309 ? 23.388 38.781 45.706 1.00 16.52 309 PRO A CA 1
ATOM 2349 C C . PRO A 1 309 ? 21.966 38.604 46.221 1.00 17.18 309 PRO A C 1
ATOM 2350 O O . PRO A 1 309 ? 21.071 39.370 45.865 1.00 18.87 309 PRO A O 1
ATOM 2354 N N . SER A 1 310 ? 21.769 37.588 47.055 1.00 16.55 310 SER A N 1
ATOM 2355 C CA . SER A 1 310 ? 20.452 37.260 47.587 1.00 17.13 310 SER A CA 1
ATOM 2356 C C . SER A 1 310 ? 20.099 37.875 48.940 1.00 18.86 310 SER A C 1
ATOM 2357 O O . SER A 1 310 ? 20.947 38.010 49.820 1.00 19.55 310 SER A O 1
ATOM 2360 N N . SER A 1 311 ? 18.829 38.238 49.098 1.00 19.94 311 SER A N 1
ATOM 2361 C CA . SER A 1 311 ? 18.337 38.811 50.348 1.00 20.68 311 SER A CA 1
ATOM 2362 C C . SER A 1 311 ? 18.411 37.732 51.430 1.00 20.72 311 SER A C 1
ATOM 2363 O O . SER A 1 311 ? 18.490 38.026 52.620 1.00 20.64 311 SER A O 1
ATOM 2366 N N . TYR A 1 312 ? 18.387 36.478 50.992 1.00 21.66 312 TYR A N 1
ATOM 2367 C CA . TYR A 1 312 ? 18.469 35.321 51.879 1.00 22.63 312 TYR A CA 1
ATOM 2368 C C . TYR A 1 312 ? 19.795 35.365 52.668 1.00 22.48 312 TYR A C 1
ATOM 2369 O O . TYR A 1 312 ? 19.866 34.925 53.817 1.00 21.51 312 TYR A O 1
ATOM 2378 N N . ASN A 1 313 ? 20.844 35.893 52.043 1.00 22.05 313 ASN A N 1
ATOM 2379 C CA . ASN A 1 313 ? 22.150 35.992 52.700 1.00 22.36 313 ASN A CA 1
ATOM 2380 C C . ASN A 1 313 ? 22.643 37.430 52.848 1.00 21.41 313 ASN A C 1
ATOM 2381 O O . ASN A 1 313 ? 23.852 37.674 52.863 1.00 20.88 313 ASN A O 1
ATOM 2386 N N . ASP A 1 314 ? 21.720 38.379 52.973 1.00 21.46 314 ASP A N 1
ATOM 2387 C CA . ASP A 1 314 ? 22.116 39.780 53.094 1.00 22.63 314 ASP A CA 1
ATOM 2388 C C . ASP A 1 314 ? 23.076 40.090 54.244 1.00 22.43 314 ASP A C 1
ATOM 2389 O O . ASP A 1 314 ? 24.068 40.793 54.043 1.00 23.92 314 ASP A O 1
ATOM 2394 N N . ALA A 1 315 ? 22.806 39.557 55.435 1.00 21.32 315 ALA A N 1
ATOM 2395 C CA . ALA A 1 315 ? 23.654 39.821 56.600 1.00 21.43 315 ALA A CA 1
ATOM 2396 C C . ALA A 1 315 ? 25.112 39.413 56.405 1.00 20.89 315 ALA A C 1
ATOM 2397 O O . ALA A 1 315 ? 26.020 40.166 56.752 1.00 21.06 315 ALA A O 1
ATOM 2399 N N . GLU A 1 316 ? 25.342 38.221 55.863 1.00 21.01 316 GLU A N 1
ATOM 2400 C CA . GLU A 1 316 ? 26.708 37.759 55.631 1.00 21.20 316 GLU A CA 1
ATOM 2401 C C . GLU A 1 316 ? 27.380 38.534 54.497 1.00 19.95 316 GLU A C 1
ATOM 2402 O O . GLU A 1 316 ? 28.575 38.822 54.556 1.00 19.64 316 GLU A O 1
ATOM 2408 N N . THR A 1 317 ? 26.615 38.873 53.464 1.00 18.14 317 THR A N 1
ATOM 2409 C CA . THR A 1 317 ? 27.180 39.617 52.351 1.00 18.02 317 THR A CA 1
ATOM 2410 C C . THR A 1 317 ? 27.602 41.011 52.816 1.00 19.79 317 THR A C 1
ATOM 2411 O O . THR A 1 317 ? 28.600 41.551 52.340 1.00 20.51 317 THR A O 1
ATOM 2415 N N . LEU A 1 318 ? 26.854 41.588 53.754 1.00 20.19 318 LEU A N 1
ATOM 2416 C CA . LEU A 1 318 ? 27.199 42.908 54.275 1.00 21.87 318 LEU A CA 1
ATOM 2417 C C . LEU A 1 318 ? 28.491 42.795 55.079 1.00 21.86 318 LEU A C 1
ATOM 2418 O O . LEU A 1 318 ? 29.388 43.632 54.959 1.00 22.45 318 LEU A O 1
ATOM 2423 N N . SER A 1 319 ? 28.578 41.754 55.901 1.00 21.95 319 SER A N 1
ATOM 2424 C CA . SER A 1 319 ? 29.766 41.522 56.717 1.00 22.68 319 SER A CA 1
ATOM 2425 C C . SER A 1 319 ? 30.997 41.386 55.817 1.00 22.18 319 SER A C 1
ATOM 2426 O O . SER A 1 319 ? 32.063 41.932 56.106 1.00 22.66 319 SER A O 1
ATOM 2429 N N . THR A 1 320 ? 30.834 40.667 54.712 1.00 21.66 320 THR A N 1
ATOM 2430 C CA . THR A 1 320 ? 31.920 40.453 53.757 1.00 19.64 320 THR A CA 1
ATOM 2431 C C . THR A 1 320 ? 32.353 41.735 53.050 1.00 19.99 320 THR A C 1
ATOM 2432 O O . THR A 1 320 ? 33.549 41.978 52.866 1.00 19.60 320 THR A O 1
ATOM 2436 N N . LEU A 1 321 ? 31.383 42.548 52.644 1.00 20.96 321 LEU A N 1
ATOM 2437 C CA . LEU A 1 321 ? 31.673 43.807 51.962 1.00 21.83 321 LEU A CA 1
ATOM 2438 C C . LEU A 1 321 ? 32.438 44.756 52.881 1.00 21.87 321 LEU A C 1
ATOM 2439 O O . LEU A 1 321 ? 33.436 45.360 52.475 1.00 21.48 321 LEU A O 1
ATOM 2444 N N . ARG A 1 322 ? 31.963 44.885 54.117 1.00 23.26 322 ARG A N 1
ATOM 2445 C CA . ARG A 1 322 ? 32.598 45.757 55.104 1.00 24.09 322 ARG A CA 1
ATOM 2446 C C . ARG A 1 322 ? 34.028 45.312 55.334 1.00 24.33 322 ARG A C 1
ATOM 2447 O O . ARG A 1 322 ? 34.945 46.135 55.351 1.00 25.55 322 ARG A O 1
ATOM 2455 N N . PHE A 1 323 ? 34.212 44.005 55.512 1.00 23.03 323 PHE A N 1
ATOM 2456 C CA . PHE A 1 323 ? 35.539 43.446 55.712 1.00 22.15 323 PHE A CA 1
ATOM 2457 C C . PHE A 1 323 ? 36.402 43.846 54.532 1.00 21.32 323 PHE A C 1
ATOM 2458 O O . PHE A 1 323 ? 37.559 44.238 54.691 1.00 21.36 323 PHE A O 1
ATOM 2466 N N . GLY A 1 324 ? 35.833 43.728 53.339 1.00 21.46 324 GLY A N 1
ATOM 2467 C CA . GLY A 1 324 ? 36.564 44.105 52.145 1.00 22.41 324 GLY A CA 1
ATOM 2468 C C . GLY A 1 324 ? 36.875 45.591 52.171 1.00 23.32 324 GLY A C 1
ATOM 2469 O O . GLY A 1 324 ? 37.934 46.025 51.714 1.00 22.31 324 GLY A O 1
ATOM 2470 N N . MET A 1 325 ? 35.953 46.374 52.717 1.00 24.30 325 MET A N 1
ATOM 2471 C CA . MET A 1 325 ? 36.143 47.818 52.795 1.00 28.04 325 MET A CA 1
ATOM 2472 C C . MET A 1 325 ? 37.292 48.146 53.754 1.00 28.56 325 MET A C 1
ATOM 2473 O O . MET A 1 325 ? 38.099 49.040 53.488 1.00 27.95 325 MET A O 1
ATOM 2478 N N . ARG A 1 326 ? 37.376 47.410 54.859 1.00 28.41 326 ARG A N 1
ATOM 2479 C CA . ARG A 1 326 ? 38.438 47.639 55.830 1.00 29.18 326 ARG A CA 1
ATOM 2480 C C . ARG A 1 326 ? 39.811 47.258 55.279 1.00 29.57 326 ARG A C 1
ATOM 2481 O O . ARG A 1 326 ? 40.798 47.945 55.541 1.00 30.71 326 ARG A O 1
ATOM 2489 N N . ALA A 1 327 ? 39.879 46.167 54.518 1.00 29.25 327 ALA A N 1
ATOM 2490 C CA . ALA A 1 327 ? 41.151 45.711 53.949 1.00 28.90 327 ALA A CA 1
ATOM 2491 C C . ALA A 1 327 ? 41.654 46.685 52.887 1.00 28.98 327 ALA A C 1
ATOM 2492 O O . ALA A 1 327 ? 42.857 46.836 52.676 1.00 28.09 327 ALA A O 1
ATOM 2494 N N . LYS A 1 328 ? 40.708 47.343 52.230 1.00 29.94 328 LYS A N 1
ATOM 2495 C CA . LYS A 1 328 ? 40.980 48.305 51.170 1.00 31.82 328 LYS A CA 1
ATOM 2496 C C . LYS A 1 328 ? 41.979 49.411 51.543 1.00 32.09 328 LYS A C 1
ATOM 2497 O O . LYS A 1 328 ? 42.840 49.769 50.739 1.00 32.80 328 LYS A O 1
ATOM 2503 N N . SER A 1 329 ? 41.877 49.943 52.756 1.00 32.10 329 SER A N 1
ATOM 2504 C CA . SER A 1 329 ? 42.776 51.013 53.184 1.00 34.18 329 SER A CA 1
ATOM 2505 C C . SER A 1 329 ? 44.189 50.579 53.604 1.00 34.92 329 SER A C 1
ATOM 2506 O O . SER A 1 329 ? 44.991 51.406 54.036 1.00 35.34 329 SER A O 1
ATOM 2509 N N . ILE A 1 330 ? 44.505 49.295 53.470 1.00 35.65 330 ILE A N 1
ATOM 2510 C CA . ILE A 1 330 ? 45.825 48.807 53.857 1.00 36.29 330 ILE A CA 1
ATOM 2511 C C . ILE A 1 330 ? 46.896 49.047 52.792 1.00 38.11 330 ILE A C 1
ATOM 2512 O O . ILE A 1 330 ? 46.694 48.743 51.612 1.00 37.96 330 ILE A O 1
ATOM 2517 N N . LYS A 1 331 ? 48.034 49.589 53.223 1.00 40.08 331 LYS A N 1
ATOM 2518 C CA . LYS A 1 331 ? 49.159 49.868 52.333 1.00 42.30 331 LYS A CA 1
ATOM 2519 C C . LYS A 1 331 ? 50.283 48.866 52.584 1.00 43.86 331 LYS A C 1
ATOM 2520 O O . LYS A 1 331 ? 50.743 48.704 53.716 1.00 43.40 331 LYS A O 1
ATOM 2526 N N . ASN A 1 332 ? 50.729 48.200 51.526 1.00 46.21 332 ASN A N 1
ATOM 2527 C CA . ASN A 1 332 ? 51.798 47.219 51.653 1.00 49.57 332 ASN A CA 1
ATOM 2528 C C . ASN A 1 332 ? 53.182 47.832 51.465 1.00 53.39 332 ASN A C 1
ATOM 2529 O O . ASN A 1 332 ? 53.342 48.848 50.785 1.00 53.10 332 ASN A O 1
ATOM 2534 N N . LYS A 1 333 ? 54.176 47.200 52.084 1.00 58.25 333 LYS A N 1
ATOM 2535 C CA . LYS A 1 333 ? 55.560 47.654 52.025 1.00 62.61 333 LYS A CA 1
ATOM 2536 C C . LYS A 1 333 ? 56.057 47.694 50.585 1.00 65.46 333 LYS A C 1
ATOM 2537 O O . LYS A 1 333 ? 55.924 46.719 49.845 1.00 66.12 333 LYS A O 1
ATOM 2543 N N . ALA A 1 334 ? 56.631 48.827 50.195 1.00 69.30 334 ALA A N 1
ATOM 2544 C CA . ALA A 1 334 ? 57.149 48.994 48.845 1.00 72.83 334 ALA A CA 1
ATOM 2545 C C . ALA A 1 334 ? 58.675 49.036 48.846 1.00 75.37 334 ALA A C 1
ATOM 2546 O O . ALA A 1 334 ? 59.277 50.100 48.683 1.00 75.48 334 ALA A O 1
ATOM 2548 N N . LYS A 1 335 ? 59.296 47.875 49.041 1.00 78.53 335 LYS A N 1
ATOM 2549 C CA . LYS A 1 335 ? 60.753 47.774 49.052 1.00 81.71 335 LYS A CA 1
ATOM 2550 C C . LYS A 1 335 ? 61.213 46.453 48.436 1.00 83.70 335 LYS A C 1
ATOM 2551 O O . LYS A 1 335 ? 60.523 45.436 48.538 1.00 83.80 335 LYS A O 1
ATOM 2557 N N . VAL A 1 336 ? 62.380 46.486 47.796 1.00 86.02 336 VAL A N 1
ATOM 2558 C CA . VAL A 1 336 ? 62.965 45.315 47.142 1.00 88.22 336 VAL A CA 1
ATOM 2559 C C . VAL A 1 336 ? 62.220 44.973 45.852 1.00 89.59 336 VAL A C 1
ATOM 2560 O O . VAL A 1 336 ? 61.177 44.317 45.878 1.00 89.66 336 VAL A O 1
ATOM 2564 N N . ASN A 1 337 ? 62.768 45.424 44.725 1.00 91.13 337 ASN A N 1
ATOM 2565 C CA . ASN A 1 337 ? 62.169 45.181 43.415 1.00 92.67 337 ASN A CA 1
ATOM 2566 C C . ASN A 1 337 ? 62.514 43.796 42.874 1.00 93.71 337 ASN A C 1
ATOM 2567 O O . ASN A 1 337 ? 61.882 42.803 43.234 1.00 93.87 337 ASN A O 1
ATOM 2572 N N . ALA A 1 338 ? 63.520 43.738 42.005 1.00 94.90 338 ALA A N 1
ATOM 2573 C CA . ALA A 1 338 ? 63.940 42.476 41.410 1.00 95.99 338 ALA A CA 1
ATOM 2574 C C . ALA A 1 338 ? 65.282 42.590 40.684 1.00 96.72 338 ALA A C 1
ATOM 2575 O O . ALA A 1 338 ? 66.343 42.522 41.308 1.00 96.87 338 ALA A O 1
ATOM 2577 N N . GLU A 1 339 ? 65.226 42.757 39.365 1.00 97.62 339 GLU A N 1
ATOM 2578 C CA . GLU A 1 339 ? 66.429 42.875 38.544 1.00 98.42 339 GLU A CA 1
ATOM 2579 C C . GLU A 1 339 ? 67.056 44.262 38.663 1.00 98.84 339 GLU A C 1
ATOM 2580 O O . GLU A 1 339 ? 66.359 45.251 38.898 1.00 98.84 339 GLU A O 1
ATOM 2586 N N . LEU A 1 340 ? 68.375 44.325 38.499 1.00 99.09 340 LEU A N 1
ATOM 2587 C CA . LEU A 1 340 ? 69.101 45.589 38.585 1.00 99.34 340 LEU A CA 1
ATOM 2588 C C . LEU A 1 340 ? 68.988 46.369 37.278 1.00 99.43 340 LEU A C 1
ATOM 2589 O O . LEU A 1 340 ? 69.238 45.831 36.197 1.00 99.31 340 LEU A O 1
ATOM 2594 N N . SER A 1 341 ? 68.609 47.640 37.385 1.00 99.49 341 SER A N 1
ATOM 2595 C CA . SER A 1 341 ? 68.453 48.492 36.212 1.00 99.66 341 SER A CA 1
ATOM 2596 C C . SER A 1 341 ? 68.896 49.944 36.436 1.00 99.85 341 SER A C 1
ATOM 2597 O O . SER A 1 341 ? 69.582 50.521 35.590 1.00 99.89 341 SER A O 1
ATOM 2600 N N . PRO A 1 342 ? 68.513 50.557 37.573 1.00 100.00 342 PRO A N 1
ATOM 2601 C CA . PRO A 1 342 ? 67.705 50.035 38.681 1.00 100.12 342 PRO A CA 1
ATOM 2602 C C . PRO A 1 342 ? 66.213 49.972 38.353 1.00 100.35 342 PRO A C 1
ATOM 2603 O O . PRO A 1 342 ? 65.737 50.670 37.456 1.00 100.58 342 PRO A O 1
ATOM 2607 N N . ALA A 1 343 ? 65.483 49.136 39.086 1.00 100.42 343 ALA A N 1
ATOM 2608 C CA . ALA A 1 343 ? 64.048 48.977 38.872 1.00 100.43 343 ALA A CA 1
ATOM 2609 C C . ALA A 1 343 ? 63.265 50.193 39.365 1.00 100.46 343 ALA A C 1
ATOM 2610 O O . ALA A 1 343 ? 62.042 50.253 39.223 1.00 100.20 343 ALA A O 1
ATOM 2612 N N . GLU A 1 344 ? 63.977 51.156 39.943 1.00 100.33 344 GLU A N 1
ATOM 2613 C CA . GLU A 1 344 ? 63.363 52.380 40.455 1.00 100.07 344 GLU A CA 1
ATOM 2614 C C . GLU A 1 344 ? 64.125 53.612 39.970 1.00 99.84 344 GLU A C 1
ATOM 2615 O O . GLU A 1 344 ? 64.161 53.901 38.773 1.00 99.65 344 GLU A O 1
ATOM 2621 N N . LEU A 1 345 ? 64.730 54.334 40.909 1.00 99.73 345 LEU A N 1
ATOM 2622 C CA . LEU A 1 345 ? 65.498 55.533 40.591 1.00 99.37 345 LEU A CA 1
ATOM 2623 C C . LEU A 1 345 ? 66.915 55.438 41.147 1.00 99.10 345 LEU A C 1
ATOM 2624 O O . LEU A 1 345 ? 67.830 56.102 40.658 1.00 99.18 345 LEU A O 1
ATOM 2629 N N . LYS A 1 346 ? 67.086 54.605 42.170 1.00 98.68 346 LYS A N 1
ATOM 2630 C CA . LYS A 1 346 ? 68.386 54.404 42.801 1.00 98.28 346 LYS A CA 1
ATOM 2631 C C . LYS A 1 346 ? 68.471 53.012 43.423 1.00 98.10 346 LYS A C 1
ATOM 2632 O O . LYS A 1 346 ? 69.231 52.162 42.959 1.00 97.89 346 LYS A O 1
ATOM 2638 N N . GLN A 1 347 ? 67.680 52.786 44.469 1.00 97.95 347 GLN A N 1
ATOM 2639 C CA . GLN A 1 347 ? 67.666 51.503 45.166 1.00 97.96 347 GLN A CA 1
ATOM 2640 C C . GLN A 1 347 ? 69.076 51.054 45.529 1.00 97.94 347 GLN A C 1
ATOM 2641 O O . GLN A 1 347 ? 69.551 50.012 45.074 1.00 98.01 347 GLN A O 1
ATOM 2647 N N . MET A 1 348 ? 69.736 51.855 46.358 1.00 97.97 348 MET A N 1
ATOM 2648 C CA . MET A 1 348 ? 71.096 51.570 46.796 1.00 97.81 348 MET A CA 1
ATOM 2649 C C . MET A 1 348 ? 71.309 52.089 48.217 1.00 97.72 348 MET A C 1
ATOM 2650 O O . MET A 1 348 ? 72.345 52.682 48.522 1.00 97.69 348 MET A O 1
ATOM 2655 N N . LEU A 1 349 ? 70.320 51.862 49.078 1.00 97.59 349 LEU A N 1
ATOM 2656 C CA . LEU A 1 349 ? 70.387 52.305 50.468 1.00 97.53 349 LEU A CA 1
ATOM 2657 C C . LEU A 1 349 ? 71.750 52.019 51.090 1.00 97.48 349 LEU A C 1
ATOM 2658 O O . LEU A 1 349 ? 72.053 50.885 51.461 1.00 97.19 349 LEU A O 1
ATOM 2663 N N . ALA A 1 350 ? 72.567 53.061 51.195 1.00 97.62 350 ALA A N 1
ATOM 2664 C CA . ALA A 1 350 ? 73.901 52.946 51.769 1.00 97.62 350 ALA A CA 1
ATOM 2665 C C . ALA A 1 350 ? 74.060 53.944 52.913 1.00 97.75 350 ALA A C 1
ATOM 2666 O O . ALA A 1 350 ? 73.681 53.662 54.052 1.00 97.90 350 ALA A O 1
ATOM 2668 N N . LYS A 1 351 ? 74.616 55.109 52.594 1.00 97.67 351 LYS A N 1
ATOM 2669 C CA . LYS A 1 351 ? 74.843 56.175 53.567 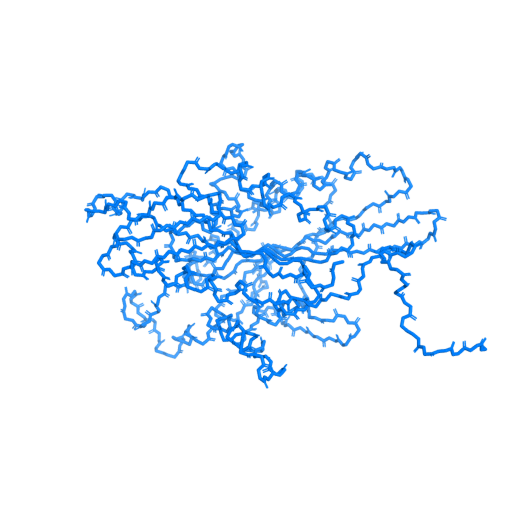1.00 97.73 351 LYS A CA 1
ATOM 2670 C C . LYS A 1 351 ? 75.771 57.215 52.950 1.00 98.10 351 LYS A C 1
ATOM 2671 O O . LYS A 1 351 ? 75.522 58.419 53.025 1.00 98.09 351 LYS A O 1
ATOM 2677 N N . ALA A 1 352 ? 76.842 56.724 52.335 1.00 98.46 352 ALA A N 1
ATOM 2678 C CA . ALA A 1 352 ? 77.846 57.557 51.687 1.00 98.77 352 ALA A CA 1
ATOM 2679 C C . ALA A 1 352 ? 78.993 56.647 51.260 1.00 99.09 352 ALA A C 1
ATOM 2680 O O . ALA A 1 352 ? 79.149 56.340 50.077 1.00 99.05 352 ALA A O 1
ATOM 2682 N N . LYS A 1 353 ? 79.779 56.210 52.242 1.00 99.32 353 LYS A N 1
ATOM 2683 C CA . LYS A 1 353 ? 80.919 55.326 52.013 1.00 99.35 353 LYS A CA 1
ATOM 2684 C C . LYS A 1 353 ? 81.620 55.583 50.680 1.00 99.77 353 LYS A C 1
ATOM 2685 O O . LYS A 1 353 ? 81.422 54.846 49.711 1.00 99.62 353 LYS A O 1
ATOM 2691 N N . THR A 1 354 ? 82.438 56.631 50.639 1.00 100.33 354 THR A N 1
ATOM 2692 C CA . THR A 1 354 ? 83.174 56.983 49.429 1.00 100.67 354 THR A CA 1
ATOM 2693 C C . THR A 1 354 ? 84.270 55.955 49.162 1.00 100.99 354 THR A C 1
ATOM 2694 O O . THR A 1 354 ? 84.668 55.740 48.015 1.00 101.11 354 THR A O 1
ATOM 2698 N N . GLN A 1 355 ? 84.751 55.322 50.228 1.00 101.24 355 GLN A N 1
ATOM 2699 C CA . GLN A 1 355 ? 85.793 54.311 50.114 1.00 101.44 355 GLN A CA 1
ATOM 2700 C C . GLN A 1 355 ? 85.171 52.948 49.831 1.00 101.43 355 GLN A C 1
ATOM 2701 O O . GLN A 1 355 ? 85.564 52.326 48.823 1.00 101.49 355 GLN A O 1
#

Radius of gyration: 20.62 Å; Cα contacts (8 Å, |Δi|>4): 691; chains: 1; bounding box: 74×47×49 Å

Nearest PDB structures (foldseek):
  1goj-assembly1_A  TM=1.003E+00  e=1.352E-82  Neurospora crassa
  5lt1-assembly1_A  TM=9.429E-01  e=1.682E-45  Homo sapiens
  4hna-assembly1_K  TM=9.196E-01  e=1.160E-45  Homo sapiens
  3j8y-assembly1_K  TM=9.255E-01  e=2.562E-44  Homo sapiens
  4uy0-assembly1_C  TM=9.162E-01  e=6.894E-39  Homo sapiens

Foldseek 3Di:
DQFVLAAAEEEEAAAFDDVQVVVPWDFQKDADDQFKIFGDFDQFGDIFGGPGYHYRVDFQVNCCVPPNVVVLVQQVQFAAAEEAEAAAPPLQLCQAQAFPDCPPVRGGHDPLVSLVVNLVDQVVDDPQKDKWKKKWKWKAFLQAIATLQHRVRTRFDWDADPVPAIDTPPTDIGIDNDSVVVSVVVVSSVVSLVCCCPPVPGPSLLMKMKMKMKMKMARNVVRDIHIYMYIYMRHHGLDDPPCPDDPHDPVVSVCSCLEPSVLVLQQLVCQLVVPDPPRSQVSGPVSRNCVQNFAERYNYYYYYRAYSISSCNNRRNVSSVSSVSSRPGGHGRADRIDPPPPDDPNDPDPCPPD

Solvent-accessible surface area: 17462 Å² total; per-residue (Å²): 101,78,69,65,10,26,4,84,0,4,0,18,2,38,83,39,50,156,60,0,98,124,60,53,5,107,88,18,13,80,59,97,31,94,48,20,0,42,3,104,18,188,114,13,118,32,83,19,70,4,60,64,13,7,45,66,89,31,146,5,49,48,1,15,80,112,21,0,71,72,11,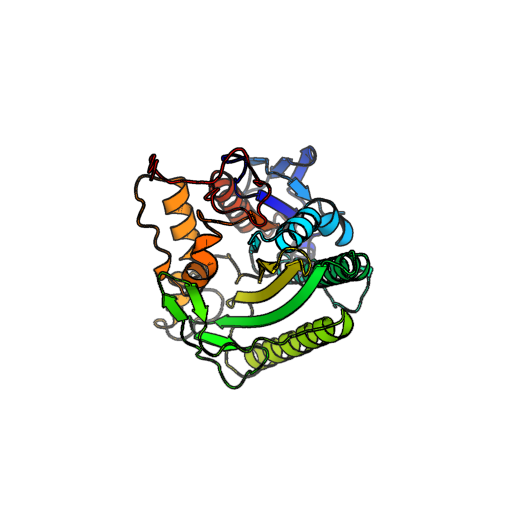0,60,36,3,18,66,10,45,48,6,3,0,5,0,22,0,20,67,51,2,17,17,57,98,0,2,35,14,91,48,15,83,63,88,117,7,43,0,3,6,0,24,0,2,45,47,2,11,82,31,26,146,94,38,65,102,30,40,100,57,48,8,66,1,4,9,2,5,2,27,29,36,129,0,29,0,2,8,14,54,142,60,48,81,14,62,22,65,68,79,218,132,147,31,29,41,14,110,55,27,75,84,42,161,8,93,41,38,122,82,1,20,86,6,5,87,95,0,34,98,5,53,57,70,0,35,110,103,84,122,19,59,75,40,29,5,4,5,0,1,11,2,13,2,41,23,91,40,71,139,94,53,41,61,30,59,1,62,1,30,2,0,12,3,4,2,19,46,163,37,34,122,121,78,83,111,58,75,70,125,138,64,16,85,28,84,90,15,2,36,39,1,6,23,107,0,4,63,24,42,53,89,58,180,48,106,159,21,39,40,147,68,3,62,0,0,49,15,4,29,96,4,5,9,7,41,5,83,4,9,9,1,0,2,1,0,2,0,35,113,27,13,56,41,3,19,59,4,0,128,8,0,64,106,1,59,78,4,118,7,126,47,115,101,26,40,92,143,95,65,39,75,128,120,75,123,140,60,150,89,128,135,187

Sequence (354 aa):
SSSANSIKVVARFRPQNRVEIESGGQPIVTFQGPDTCTVDSKEAQGSFTFDRVFDMSCKQSDIFDFSIKPTVDDILNGYNGTVFAYGQTGAGKSYTMMGTSIDDPDGRGVIPRIVEQIFTSILSSAANIEYTVRVSYMEIYMERIRDLLAPQNDNLPVHEEKNRGVYVKGLLEIYVSSVQEVYEVMRRGGNARAVAATNMNQESSRSHSIFVITITQKNVETGSAKSGQLFLVDLAGSEKVGKTGASGQTLEEAKKINKSLSALGMVINALTDGKSSHVPYRDSKLTRILQESLGGNSRTTLIINCSPSSYNDAETLSTLRFGMRAKSIKNKAKVNAELSPAELKQMLAKAKTQ

GO terms:
  GO:0015630 microtubule cytoskeleton (C, IDA)
  GO:0099609 microtubule lateral binding (F, IMP)

CATH classification: 3.40.850.10

Organism: Neurospora crassa (strain ATCC 24698 / 74-OR23-1A / CBS 708.71 / DSM 1257 / FGSC 987) (NCBI:txid367110)